Protein AF-A0A1V8TMT0-F1 (afdb_monomer)

Radius of gyration: 19.22 Å; Cα contacts (8 Å, |Δi|>4): 287; chains: 1; bounding box: 46×40×52 Å

Secondary structure (DSSP, 8-state):
--SHHHHHHHHHHHHHHHT--------SS----S-PPPHHHH--HHHHHHHTS-HHHHT-HHHHHHHIIIIITTT---SSS-HHHHHHHHH-TT---TTS-TTSSPPHHHHHTS-HHHHHHHHHHHHHHHHHS-THHHHHHHHHHTT-STT---GGGGSHHHHHHHHHHHHHHT-SSPPEEEEEEEEEE-TTTHHHHHHHHHHHHTSHHHHTTEEEEEEEEEEEETTHHHH-TTTSSHHHHHHHHHHHTT-

Organism: NCBI:txid1507870

Sequence (251 aa):
MFGTRYGTVEFDALTKECGVRMICVDRIRRFNATAYVPMTDSGATLPNIASHIPTTLVDSWSTVAGFINTKIMPATSWSGGALSASASFLTSPFGTNAGDSASSSTTPEERYGVDKETAKHIADLSMKYMSAESILGANEEAKLCLRKCEDADWGDAADYASCITKIGEREGELGDQAKLRVDGFFAGSDVMIGKQGQEFFEKCWRSDEVARHVDFESRTYEKADHDSLILDYKKGALRDVFRKVAELGKT

Mean predicted aligned error: 10.56 Å

Structure (mmCIF, N/CA/C/O backbone):
data_AF-A0A1V8TMT0-F1
#
_entry.id   AF-A0A1V8TMT0-F1
#
loop_
_atom_site.group_PDB
_atom_site.id
_atom_site.type_symbol
_atom_site.label_atom_id
_atom_site.label_alt_id
_atom_site.label_comp_id
_atom_site.label_asym_id
_atom_site.label_entity_id
_atom_site.label_seq_id
_atom_site.pdbx_PDB_ins_code
_atom_site.Cartn_x
_atom_site.Cartn_y
_atom_site.Cartn_z
_atom_site.occupancy
_atom_site.B_iso_or_equiv
_atom_site.auth_seq_id
_atom_site.auth_comp_id
_atom_site.auth_asym_id
_atom_site.auth_atom_id
_atom_site.pdbx_PDB_model_num
ATOM 1 N N . MET A 1 1 ? -4.860 -12.229 -13.405 1.00 41.34 1 MET A N 1
ATOM 2 C CA . MET A 1 1 ? -3.782 -12.339 -12.405 1.00 41.34 1 MET A CA 1
ATOM 3 C C . MET A 1 1 ? -2.604 -11.561 -12.927 1.00 41.34 1 MET A C 1
ATOM 5 O O . MET A 1 1 ? -2.062 -11.953 -13.948 1.00 41.34 1 MET A O 1
ATOM 9 N N . PHE A 1 2 ? -2.263 -10.451 -12.288 1.00 39.53 2 PHE A N 1
ATOM 10 C CA . PHE A 1 2 ? -1.053 -9.714 -12.619 1.00 39.53 2 PHE A CA 1
ATOM 11 C C . PHE A 1 2 ? -0.175 -9.683 -11.360 1.00 39.53 2 PHE A C 1
ATOM 13 O O . PHE A 1 2 ? -0.663 -9.352 -10.284 1.00 39.53 2 PHE A O 1
ATOM 20 N N . GLY A 1 3 ? 1.085 -10.103 -11.471 1.00 49.59 3 GLY A N 1
ATOM 21 C CA . GLY A 1 3 ? 2.146 -9.766 -10.510 1.00 49.59 3 GLY A CA 1
ATOM 22 C C . GLY A 1 3 ? 2.343 -10.630 -9.251 1.00 49.59 3 GLY A C 1
ATOM 23 O O . GLY A 1 3 ? 3.483 -10.758 -8.814 1.00 49.59 3 GLY A O 1
ATOM 24 N N . THR A 1 4 ? 1.327 -11.280 -8.669 1.00 49.84 4 THR A N 1
ATOM 25 C CA . THR A 1 4 ? 1.479 -11.926 -7.333 1.00 49.84 4 THR A CA 1
ATOM 26 C C . THR A 1 4 ? 2.513 -13.058 -7.286 1.00 49.84 4 THR A C 1
ATOM 28 O O . THR A 1 4 ? 3.243 -13.186 -6.305 1.00 49.84 4 THR A O 1
ATOM 31 N N . ARG A 1 5 ? 2.629 -13.852 -8.358 1.00 56.50 5 ARG A N 1
ATOM 32 C CA . ARG A 1 5 ? 3.639 -14.923 -8.472 1.00 56.50 5 ARG A CA 1
ATOM 33 C C . ARG A 1 5 ? 5.070 -14.428 -8.692 1.00 56.50 5 ARG A C 1
ATOM 35 O O . ARG A 1 5 ? 5.992 -15.205 -8.488 1.00 56.50 5 ARG A O 1
ATOM 42 N N . TYR A 1 6 ? 5.250 -13.183 -9.133 1.00 59.97 6 TYR A N 1
ATOM 43 C CA . TYR A 1 6 ? 6.574 -12.582 -9.320 1.00 59.97 6 TYR A CA 1
ATOM 44 C C . TYR A 1 6 ? 7.044 -11.871 -8.049 1.00 59.97 6 TYR A C 1
ATOM 46 O O . TYR A 1 6 ? 8.232 -11.911 -7.743 1.00 59.97 6 TYR A O 1
ATOM 54 N N . GLY A 1 7 ? 6.112 -11.345 -7.245 1.00 62.31 7 GLY A N 1
ATOM 55 C CA . GLY A 1 7 ? 6.428 -10.749 -5.943 1.00 62.31 7 GLY A CA 1
ATOM 56 C C . GLY A 1 7 ? 7.024 -11.736 -4.928 1.00 62.31 7 GLY A C 1
ATOM 57 O O . GLY A 1 7 ? 7.798 -11.339 -4.063 1.00 62.31 7 GLY A O 1
ATOM 58 N N . THR A 1 8 ? 6.749 -13.045 -5.042 1.00 67.50 8 THR A N 1
ATOM 59 C CA . THR A 1 8 ? 7.368 -14.058 -4.159 1.00 67.50 8 THR A CA 1
ATOM 60 C C . THR A 1 8 ? 8.887 -14.078 -4.259 1.00 67.50 8 THR A C 1
ATOM 62 O O . THR A 1 8 ? 9.563 -14.212 -3.241 1.00 67.50 8 THR A O 1
ATOM 65 N N . VAL A 1 9 ? 9.413 -13.951 -5.480 1.00 73.06 9 VAL A N 1
ATOM 66 C CA . VAL A 1 9 ? 10.853 -13.958 -5.762 1.00 73.06 9 VAL A CA 1
ATOM 67 C C . VAL A 1 9 ? 11.512 -12.704 -5.209 1.00 73.06 9 VAL A C 1
ATOM 69 O O . VAL A 1 9 ? 12.642 -12.767 -4.7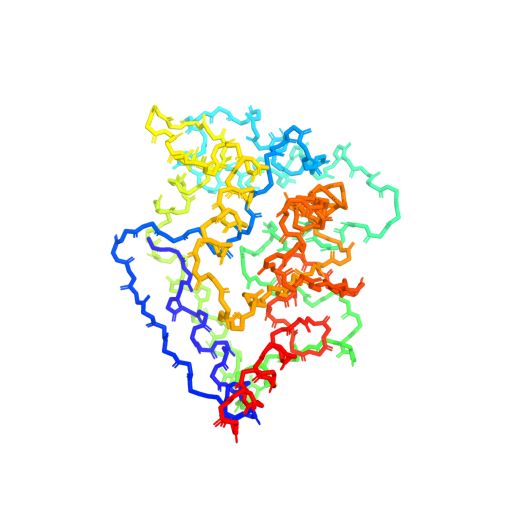38 1.00 73.06 9 VAL A O 1
ATOM 72 N N . GLU A 1 10 ? 10.802 -11.578 -5.235 1.00 76.06 10 GLU A N 1
ATOM 73 C CA . GLU A 1 10 ? 11.292 -10.325 -4.672 1.00 76.06 10 GLU A CA 1
ATOM 74 C C . GLU A 1 10 ? 11.470 -10.478 -3.159 1.00 76.06 10 GLU A C 1
ATOM 76 O O . GLU A 1 10 ? 12.554 -10.245 -2.637 1.00 76.06 10 GLU A O 1
ATOM 81 N N . PHE A 1 11 ? 10.454 -10.959 -2.443 1.00 84.75 11 PHE A N 1
ATOM 82 C CA . PHE A 1 11 ? 10.486 -10.917 -0.980 1.00 84.75 11 PHE A CA 1
ATOM 83 C C . PHE A 1 11 ? 11.250 -12.073 -0.318 1.00 84.75 11 PHE A C 1
ATOM 85 O O . PHE A 1 11 ? 11.558 -11.972 0.868 1.00 84.75 11 PHE A O 1
ATOM 92 N N . ASP A 1 12 ? 11.579 -13.157 -1.031 1.00 84.94 12 ASP A N 1
ATOM 93 C CA . ASP A 1 12 ? 12.188 -14.366 -0.446 1.00 84.94 12 ASP A CA 1
ATOM 94 C C . ASP A 1 12 ? 13.458 -14.064 0.368 1.00 84.94 12 ASP A C 1
ATOM 96 O O . ASP A 1 12 ? 13.541 -14.436 1.544 1.00 84.94 12 ASP A O 1
ATOM 100 N N . ALA A 1 13 ? 14.408 -13.321 -0.205 1.00 87.31 13 ALA A N 1
ATOM 101 C CA . ALA A 1 13 ? 15.647 -12.960 0.483 1.00 87.31 13 ALA A CA 1
ATOM 102 C C . ALA A 1 13 ? 15.371 -12.177 1.778 1.00 87.31 13 ALA A C 1
ATOM 104 O O . ALA A 1 13 ? 15.922 -12.496 2.835 1.00 87.31 13 ALA A O 1
ATOM 105 N N . LEU A 1 14 ? 14.452 -11.211 1.720 1.00 90.00 14 LEU A N 1
ATOM 106 C CA . LEU A 1 14 ? 14.070 -10.403 2.874 1.00 90.00 14 LEU A CA 1
ATOM 107 C C . LEU A 1 14 ? 13.345 -11.226 3.949 1.00 90.00 14 LEU A C 1
ATOM 109 O O . LEU A 1 14 ? 13.594 -11.033 5.140 1.00 90.00 14 LEU A O 1
ATOM 113 N N . THR A 1 15 ? 12.463 -12.152 3.556 1.00 89.50 15 THR A N 1
ATOM 114 C CA . THR A 1 15 ? 11.744 -13.021 4.503 1.00 89.50 15 THR A CA 1
ATOM 115 C C . THR A 1 15 ? 12.714 -13.902 5.286 1.00 89.50 15 THR A C 1
ATOM 117 O O . THR A 1 15 ? 12.618 -13.974 6.512 1.00 89.50 15 THR A O 1
ATOM 120 N N . LYS A 1 16 ? 13.715 -14.481 4.606 1.00 89.06 16 LYS A N 1
ATOM 121 C CA . LYS A 1 16 ? 14.799 -15.252 5.232 1.00 89.06 16 LYS A CA 1
ATOM 122 C C . LYS A 1 16 ? 15.629 -14.391 6.176 1.00 89.06 16 LYS A C 1
ATOM 124 O O . LYS A 1 16 ? 15.881 -14.813 7.300 1.00 89.06 16 LYS A O 1
ATOM 129 N N . GLU A 1 17 ? 16.008 -13.186 5.745 1.00 91.00 17 GLU A N 1
ATOM 130 C CA . GLU A 1 17 ? 16.762 -12.234 6.571 1.00 91.00 17 GLU A CA 1
ATOM 131 C C . GLU A 1 17 ? 16.010 -11.884 7.866 1.00 91.00 17 GLU A C 1
ATOM 133 O O . GLU A 1 17 ? 16.601 -11.837 8.943 1.00 91.00 17 GLU A O 1
ATOM 138 N N . CYS A 1 18 ? 14.694 -11.674 7.776 1.00 92.94 18 CYS A N 1
ATOM 139 C CA . CYS A 1 18 ? 13.860 -11.287 8.915 1.00 92.94 18 CYS A CA 1
ATOM 140 C C . CYS A 1 18 ? 13.372 -12.475 9.763 1.00 92.94 18 CYS A C 1
ATOM 142 O O . CYS A 1 18 ? 12.746 -12.257 10.798 1.00 92.94 18 CYS A O 1
ATOM 144 N N . GLY A 1 19 ? 13.628 -13.720 9.348 1.00 91.06 19 GLY A N 1
ATOM 145 C CA . GLY A 1 19 ? 13.131 -14.914 10.037 1.00 91.06 19 GLY A CA 1
ATOM 146 C C . GLY A 1 19 ? 11.616 -15.118 9.913 1.00 91.06 19 GLY A C 1
ATOM 147 O O . GLY A 1 19 ? 11.001 -15.703 10.802 1.00 91.06 19 GLY A O 1
ATOM 148 N N . VAL A 1 20 ? 11.007 -14.638 8.825 1.00 90.50 20 VAL A N 1
ATOM 149 C CA . VAL A 1 20 ? 9.574 -14.785 8.533 1.00 90.50 20 VAL A CA 1
ATOM 150 C C . VAL A 1 20 ? 9.376 -15.843 7.453 1.00 90.50 20 VAL A C 1
ATOM 152 O O . VAL A 1 20 ? 10.153 -15.942 6.507 1.00 90.50 20 VAL A O 1
ATOM 155 N N . ARG A 1 21 ? 8.297 -16.622 7.553 1.00 85.69 21 ARG A N 1
ATOM 156 C CA . ARG A 1 21 ? 7.841 -17.489 6.463 1.00 85.69 21 ARG A CA 1
ATOM 157 C C . ARG A 1 21 ? 6.704 -16.806 5.717 1.00 85.69 21 ARG A C 1
ATOM 159 O O . ARG A 1 21 ? 5.604 -16.693 6.249 1.00 85.69 21 ARG A O 1
ATOM 166 N N . MET A 1 22 ? 6.949 -16.400 4.476 1.00 82.62 22 MET A N 1
ATOM 167 C CA . MET A 1 22 ? 5.894 -15.883 3.610 1.00 82.62 22 MET A CA 1
ATOM 168 C C . MET A 1 22 ? 5.199 -17.023 2.867 1.00 82.62 22 MET A C 1
ATOM 170 O O . MET A 1 22 ? 5.843 -17.904 2.297 1.00 82.62 22 MET A O 1
ATOM 174 N N . ILE A 1 23 ? 3.869 -17.000 2.870 1.00 77.38 23 ILE A N 1
ATOM 175 C CA . ILE A 1 23 ? 3.034 -17.888 2.064 1.00 77.38 23 ILE A CA 1
ATOM 176 C C . ILE A 1 23 ? 2.233 -16.993 1.127 1.00 77.38 23 ILE A C 1
ATOM 178 O O . ILE A 1 23 ? 1.326 -16.288 1.562 1.00 77.38 23 ILE A O 1
ATOM 182 N N . CYS A 1 24 ? 2.560 -17.020 -0.161 1.00 67.06 24 CYS A N 1
ATOM 183 C CA . CYS A 1 24 ? 1.741 -16.352 -1.163 1.00 67.06 24 CYS A CA 1
ATOM 184 C C . CYS A 1 24 ? 0.611 -17.287 -1.576 1.00 67.06 24 CYS A C 1
ATOM 186 O O . CYS A 1 24 ? 0.824 -18.282 -2.267 1.00 67.06 24 CYS A O 1
ATOM 188 N N . VAL A 1 25 ? -0.594 -16.973 -1.106 1.00 61.16 25 VAL A N 1
ATOM 189 C CA . VAL A 1 25 ? -1.808 -17.683 -1.500 1.00 61.16 25 VAL A CA 1
ATOM 190 C C . VAL A 1 25 ? -2.331 -17.046 -2.777 1.00 61.16 25 VAL A C 1
ATOM 192 O O . VAL A 1 25 ? -2.809 -15.913 -2.764 1.00 61.16 25 VAL A O 1
ATOM 195 N N . 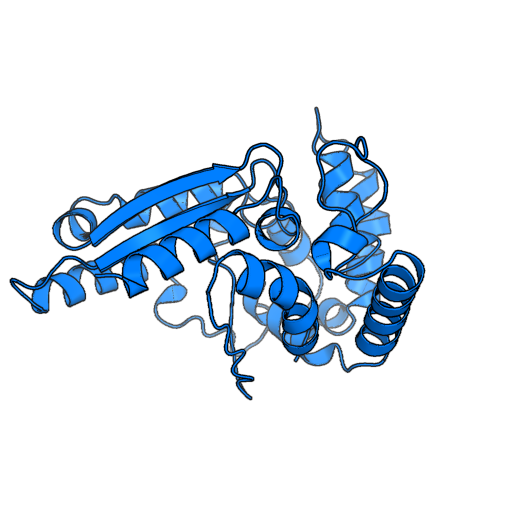ASP A 1 26 ? -2.245 -17.785 -3.877 1.00 53.94 26 ASP A N 1
ATOM 196 C CA . ASP A 1 26 ? -2.830 -17.364 -5.142 1.00 53.94 26 ASP A CA 1
ATOM 197 C C . ASP A 1 26 ? -4.353 -17.555 -5.077 1.00 53.94 26 ASP A C 1
ATOM 199 O O . ASP A 1 26 ? -4.856 -18.681 -5.021 1.00 53.94 26 ASP A O 1
ATOM 203 N N . ARG A 1 27 ? -5.110 -16.455 -4.984 1.00 45.47 27 ARG A N 1
ATOM 204 C CA . ARG A 1 27 ? -6.578 -16.504 -4.964 1.00 45.47 27 ARG A CA 1
ATOM 205 C C . ARG A 1 27 ? -7.122 -16.257 -6.364 1.00 45.47 27 ARG A C 1
ATOM 207 O O . ARG A 1 27 ? -6.898 -15.212 -6.961 1.00 45.47 27 ARG A O 1
ATOM 214 N N . ILE A 1 28 ? -7.941 -17.201 -6.831 1.00 39.81 28 ILE A N 1
ATOM 215 C CA . ILE A 1 28 ? -8.556 -17.216 -8.170 1.00 39.81 28 ILE A CA 1
ATOM 216 C C . ILE A 1 28 ? -9.513 -16.025 -8.400 1.00 39.81 28 ILE A C 1
ATOM 218 O O . ILE A 1 28 ? -9.880 -15.750 -9.541 1.00 39.81 28 ILE A O 1
ATOM 222 N N . ARG A 1 29 ? -9.912 -15.275 -7.357 1.00 33.72 29 ARG A N 1
ATOM 223 C CA . ARG A 1 29 ? -10.771 -14.085 -7.486 1.00 33.72 29 ARG A CA 1
ATOM 224 C C . ARG A 1 29 ? -10.433 -12.997 -6.459 1.00 33.72 29 ARG A C 1
ATOM 226 O O . ARG A 1 29 ? -10.388 -13.290 -5.270 1.00 33.72 29 ARG A O 1
ATOM 233 N N . ARG A 1 30 ? -10.275 -11.769 -6.980 1.00 39.44 30 ARG A N 1
ATOM 234 C CA . ARG A 1 30 ? -10.271 -10.440 -6.330 1.00 39.44 30 ARG A CA 1
ATOM 235 C C . ARG A 1 30 ? -9.399 -10.311 -5.073 1.00 39.44 30 ARG A C 1
ATOM 237 O O . ARG A 1 30 ? -9.804 -10.684 -3.976 1.00 39.44 30 ARG A O 1
ATOM 244 N N . PHE A 1 31 ? -8.227 -9.703 -5.234 1.00 34.62 31 PHE A N 1
ATOM 245 C CA . PHE A 1 31 ? -7.451 -9.162 -4.123 1.00 34.62 31 PHE A CA 1
ATOM 246 C C . PHE A 1 31 ? -7.021 -7.737 -4.474 1.00 34.62 31 PHE A C 1
ATOM 248 O O . PHE A 1 31 ? -6.142 -7.558 -5.312 1.00 34.62 31 PHE A O 1
ATOM 255 N N . ASN A 1 32 ? -7.633 -6.748 -3.820 1.00 38.56 32 ASN A N 1
ATOM 256 C CA . ASN A 1 32 ? -7.171 -5.364 -3.858 1.00 38.56 32 ASN A CA 1
ATOM 257 C C . ASN A 1 32 ? -6.139 -5.235 -2.734 1.00 38.56 32 ASN A C 1
ATOM 259 O O . ASN A 1 32 ? -6.497 -5.220 -1.558 1.00 38.56 32 ASN A O 1
ATOM 263 N N . ALA A 1 33 ? -4.853 -5.242 -3.087 1.00 34.44 33 ALA A N 1
ATOM 264 C CA . ALA A 1 33 ? -3.754 -5.160 -2.120 1.00 34.44 33 ALA A CA 1
ATOM 265 C C . ALA A 1 33 ? -3.452 -3.724 -1.660 1.00 34.44 33 ALA A C 1
ATOM 267 O O . ALA A 1 33 ? -2.564 -3.520 -0.837 1.00 34.44 33 ALA A O 1
ATOM 268 N N . THR A 1 34 ? -4.156 -2.727 -2.190 1.00 44.41 34 THR A N 1
ATOM 269 C CA . THR A 1 34 ? -3.926 -1.320 -1.873 1.00 44.41 34 THR A CA 1
ATOM 270 C C . THR A 1 34 ? -5.147 -0.743 -1.174 1.00 44.41 34 THR A C 1
ATOM 272 O O . THR A 1 34 ? -6.291 -1.012 -1.546 1.00 44.41 34 THR A O 1
ATOM 275 N N . ALA A 1 35 ? -4.902 0.045 -0.126 1.00 50.41 35 ALA A N 1
ATOM 276 C CA . ALA A 1 35 ? -5.939 0.854 0.488 1.00 50.41 35 ALA A CA 1
ATOM 277 C C . ALA A 1 35 ? -6.472 1.827 -0.568 1.00 50.41 35 ALA A C 1
ATOM 279 O O . ALA A 1 35 ? -5.803 2.791 -0.938 1.00 50.41 35 ALA A O 1
ATOM 280 N N . TYR A 1 36 ? -7.662 1.547 -1.090 1.00 65.31 36 TYR A N 1
ATOM 281 C CA . TYR A 1 36 ? -8.340 2.473 -1.977 1.00 65.31 36 TYR A CA 1
ATOM 282 C C . TYR A 1 36 ? -8.893 3.620 -1.145 1.00 65.31 36 TYR A C 1
ATOM 284 O O . TYR A 1 36 ? -9.767 3.426 -0.299 1.00 65.31 36 TYR A O 1
ATOM 292 N N . VAL A 1 37 ? -8.394 4.819 -1.412 1.00 72.00 37 VAL A N 1
ATOM 293 C CA . VAL A 1 37 ? -9.037 6.047 -0.961 1.00 72.00 37 VAL A CA 1
ATOM 294 C C . VAL A 1 37 ? -9.924 6.539 -2.104 1.00 72.00 37 VAL A C 1
ATOM 296 O O . VAL A 1 37 ? -9.430 6.633 -3.233 1.00 72.00 37 VAL A O 1
ATOM 299 N N . PRO A 1 38 ? -11.214 6.848 -1.860 1.00 74.75 38 PRO A N 1
ATOM 300 C CA . PRO A 1 38 ? -12.080 7.398 -2.895 1.00 74.75 38 PRO A CA 1
ATOM 301 C C . PRO A 1 38 ? -11.422 8.586 -3.602 1.00 74.75 38 PRO A C 1
ATOM 303 O O . PRO A 1 38 ? -10.811 9.438 -2.962 1.00 74.75 38 PRO A O 1
ATOM 306 N N . MET A 1 39 ? -11.549 8.665 -4.931 1.00 75.06 39 MET A N 1
ATOM 307 C CA . MET A 1 39 ? -10.884 9.716 -5.721 1.00 75.06 39 MET A CA 1
ATOM 308 C C . MET A 1 39 ? -11.254 11.137 -5.260 1.00 75.06 39 MET A C 1
ATOM 310 O O . MET A 1 39 ? -10.415 12.033 -5.310 1.00 75.06 39 MET A O 1
ATOM 314 N N . THR A 1 40 ? -12.485 11.325 -4.774 1.00 76.62 40 THR A N 1
ATOM 315 C CA . THR A 1 40 ? -12.993 12.575 -4.182 1.00 76.62 40 THR A CA 1
ATOM 316 C C . THR A 1 40 ? -12.222 13.017 -2.944 1.00 76.62 40 THR A C 1
ATOM 318 O O . THR A 1 40 ? -12.083 14.214 -2.705 1.00 76.62 40 THR A O 1
ATOM 321 N N . ASP A 1 41 ? -11.703 12.059 -2.185 1.00 81.94 41 ASP A N 1
ATOM 322 C CA . ASP A 1 41 ? -11.046 12.271 -0.897 1.00 81.94 41 ASP A CA 1
ATOM 323 C C . ASP A 1 41 ? -9.524 12.122 -0.998 1.00 81.94 41 ASP A C 1
ATOM 325 O O . ASP A 1 41 ? -8.787 12.593 -0.138 1.00 81.94 41 ASP A O 1
ATOM 329 N N . SER A 1 42 ? -9.042 11.500 -2.074 1.00 77.56 42 SER A N 1
ATOM 330 C CA . SER A 1 42 ? -7.627 11.236 -2.311 1.00 77.56 42 SER A CA 1
ATOM 331 C C . SER A 1 42 ? -6.853 12.463 -2.798 1.00 77.56 42 SER A C 1
ATOM 333 O O . SER A 1 42 ? -5.678 12.614 -2.470 1.00 77.56 42 SER A O 1
ATOM 335 N N . GLY A 1 43 ? -7.457 13.315 -3.632 1.00 71.62 43 GLY A N 1
ATOM 336 C CA . GLY A 1 43 ? -6.732 14.406 -4.301 1.00 71.62 43 GLY A CA 1
ATOM 337 C C . GLY A 1 43 ? -5.608 13.939 -5.241 1.00 71.62 43 GLY A C 1
ATOM 338 O O . GLY A 1 43 ? -4.854 14.765 -5.764 1.00 71.62 43 GLY A O 1
ATOM 339 N N . ALA A 1 44 ? -5.468 12.628 -5.469 1.00 73.06 44 ALA A N 1
ATOM 340 C CA . ALA A 1 44 ? -4.417 12.075 -6.302 1.00 73.06 44 ALA A CA 1
ATOM 341 C C . ALA A 1 44 ? -4.632 12.422 -7.772 1.00 73.06 44 ALA A C 1
ATOM 343 O O . ALA A 1 44 ? -5.705 12.253 -8.356 1.00 73.06 44 ALA A O 1
ATOM 344 N N . THR A 1 45 ? -3.553 12.880 -8.398 1.00 64.38 45 THR A N 1
ATOM 345 C CA . THR A 1 45 ? -3.580 13.340 -9.785 1.00 64.38 45 THR A CA 1
ATOM 346 C C . THR A 1 45 ? -3.743 12.178 -10.762 1.00 64.38 45 THR A C 1
ATOM 348 O O . THR A 1 45 ? -4.486 12.305 -11.734 1.00 64.38 45 THR A O 1
ATOM 351 N N . LEU A 1 46 ? -3.108 11.028 -10.509 1.00 68.31 46 LEU A N 1
ATOM 352 C CA . LEU A 1 46 ? -3.115 9.916 -11.459 1.00 68.31 46 LEU A CA 1
ATOM 353 C C . LEU A 1 46 ? -4.489 9.227 -11.576 1.00 68.31 46 LEU A C 1
ATOM 355 O O . LEU A 1 46 ? -4.979 9.142 -12.705 1.00 68.31 46 LEU A O 1
ATOM 359 N N . PRO A 1 47 ? -5.172 8.809 -10.489 1.00 69.44 47 PRO A N 1
ATOM 360 C CA . PRO A 1 47 ? -6.531 8.278 -10.591 1.00 69.44 47 PRO A CA 1
ATOM 361 C C . PRO A 1 47 ? -7.510 9.290 -11.178 1.00 69.44 47 PRO A C 1
ATOM 363 O O . PRO A 1 47 ? -8.331 8.921 -12.013 1.00 69.44 47 PRO A O 1
ATOM 366 N N . ASN A 1 48 ? -7.388 10.572 -10.810 1.00 70.81 48 ASN A N 1
ATOM 367 C CA . ASN A 1 48 ? -8.244 11.621 -11.353 1.00 70.81 48 ASN A CA 1
ATOM 368 C C . ASN A 1 48 ? -8.112 11.712 -12.880 1.00 70.81 48 ASN A C 1
ATOM 370 O O . ASN A 1 48 ? -9.114 11.689 -13.590 1.00 70.81 48 ASN A O 1
ATOM 374 N N . ILE A 1 49 ? -6.891 11.717 -13.421 1.00 70.25 49 ILE A N 1
ATOM 375 C CA . ILE A 1 49 ? -6.717 11.742 -14.877 1.00 70.25 49 ILE A CA 1
ATOM 376 C C . ILE A 1 49 ? -7.146 10.416 -15.516 1.00 70.25 49 ILE A C 1
ATOM 378 O O . ILE A 1 49 ? -7.832 10.411 -16.541 1.00 70.25 49 ILE A O 1
ATOM 382 N N . ALA A 1 50 ? -6.792 9.286 -14.904 1.00 71.12 50 ALA A N 1
ATOM 383 C CA . ALA A 1 50 ? -7.197 7.971 -15.381 1.00 71.12 50 ALA A CA 1
ATOM 384 C C . ALA A 1 50 ? -8.731 7.822 -15.414 1.00 71.12 50 ALA A C 1
ATOM 386 O O . ALA A 1 50 ? -9.262 7.146 -16.298 1.00 71.12 50 ALA A O 1
ATOM 387 N N . SER A 1 51 ? -9.467 8.517 -14.538 1.00 74.44 51 SER A N 1
ATOM 388 C CA . SER A 1 51 ? -10.935 8.555 -14.524 1.00 74.44 51 SER A CA 1
ATOM 389 C C . SER A 1 51 ? -11.529 9.142 -15.812 1.00 74.44 51 SER A C 1
ATOM 391 O O . SER A 1 51 ? -12.597 8.711 -16.243 1.00 74.44 51 SER A O 1
ATOM 393 N N . HIS A 1 52 ? -10.787 9.979 -16.540 1.00 76.25 52 HIS A N 1
ATOM 394 C CA . HIS A 1 52 ? -11.228 10.555 -17.814 1.00 76.25 52 HIS A CA 1
ATOM 395 C C . HIS A 1 52 ? -10.931 9.686 -19.047 1.00 76.25 52 HIS A C 1
ATOM 397 O O . HIS A 1 52 ? -11.402 9.994 -20.140 1.00 76.25 52 HIS A O 1
ATOM 403 N N . ILE A 1 53 ? -10.182 8.587 -18.904 1.00 75.62 53 ILE A N 1
ATOM 404 C CA . ILE A 1 53 ? -9.870 7.683 -20.023 1.00 75.62 53 ILE A CA 1
ATOM 405 C C . ILE A 1 53 ? -11.132 6.900 -20.442 1.00 75.62 53 ILE A C 1
ATOM 407 O O . ILE A 1 53 ? -11.715 6.221 -19.604 1.00 75.62 53 ILE A O 1
ATOM 411 N N . PRO A 1 54 ? -11.581 6.911 -21.705 1.00 80.06 54 PRO A N 1
ATOM 412 C CA . PRO A 1 54 ? -12.722 6.093 -22.126 1.00 80.06 54 PRO A CA 1
ATOM 413 C C . PRO A 1 54 ? -12.547 4.607 -21.770 1.00 80.06 54 PRO A C 1
ATOM 415 O O . PRO A 1 54 ? -11.456 4.065 -21.942 1.00 80.06 54 PRO A O 1
ATOM 418 N N . THR A 1 55 ? -13.606 3.931 -21.308 1.00 76.56 55 THR A N 1
ATOM 419 C CA . THR A 1 55 ? -13.553 2.514 -20.884 1.00 76.56 55 THR A CA 1
ATOM 420 C C . THR A 1 55 ? -12.959 1.599 -21.958 1.00 76.56 55 THR A C 1
ATOM 422 O O . THR A 1 55 ? -12.145 0.737 -21.642 1.00 76.56 55 THR A O 1
ATOM 425 N N . THR A 1 56 ? -13.266 1.862 -23.231 1.00 76.06 56 THR A N 1
ATOM 426 C CA . THR A 1 56 ? -12.731 1.128 -24.390 1.00 76.06 56 THR A CA 1
ATOM 427 C C . THR A 1 56 ? -11.210 1.212 -24.532 1.00 76.06 56 THR A C 1
ATOM 429 O O . THR A 1 56 ? -10.606 0.332 -25.136 1.00 76.06 56 THR A O 1
ATOM 432 N N . LEU A 1 57 ? -10.571 2.254 -23.987 1.00 72.19 57 LEU A N 1
ATOM 433 C CA . LEU A 1 57 ? -9.111 2.367 -23.951 1.00 72.19 57 LEU A CA 1
ATOM 434 C C . LEU A 1 57 ? -8.514 1.651 -22.736 1.00 72.19 57 LEU A C 1
ATOM 436 O O . LEU A 1 57 ? -7.386 1.180 -22.8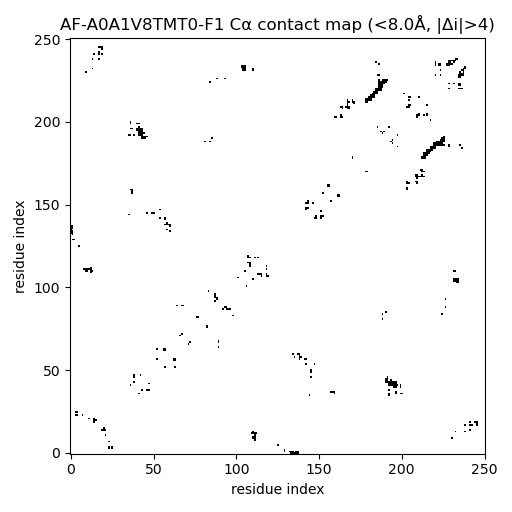25 1.00 72.19 57 LEU A O 1
ATOM 440 N N . VAL A 1 58 ? -9.261 1.521 -21.633 1.00 71.25 58 VAL A N 1
ATOM 441 C CA . VAL A 1 58 ? -8.828 0.773 -20.435 1.00 71.25 58 VAL A CA 1
ATOM 442 C C . VAL A 1 58 ? -8.743 -0.733 -20.707 1.00 71.25 58 VAL A C 1
ATOM 444 O O . VAL A 1 58 ? -7.955 -1.432 -20.079 1.00 71.25 58 VAL A O 1
ATOM 447 N N . ASP A 1 59 ? -9.471 -1.229 -21.709 1.00 69.44 59 ASP A N 1
ATOM 448 C CA . ASP A 1 59 ? -9.352 -2.608 -22.201 1.00 69.44 59 ASP A CA 1
ATOM 449 C C . ASP A 1 59 ? -7.997 -2.911 -22.873 1.00 69.44 59 ASP A C 1
ATOM 451 O O . ASP A 1 59 ? -7.686 -4.072 -23.145 1.00 69.44 59 ASP A O 1
ATOM 455 N N . SER A 1 60 ? -7.164 -1.889 -23.099 1.00 67.81 60 SER A N 1
ATOM 456 C CA . SER A 1 60 ? -5.819 -1.998 -23.660 1.00 67.81 60 SER A CA 1
ATOM 457 C C . SER A 1 60 ? -4.809 -1.239 -22.792 1.00 67.81 60 SER A C 1
ATOM 459 O O . SER A 1 60 ? -4.582 -0.041 -22.969 1.00 67.81 60 SER A O 1
ATOM 461 N N . TRP A 1 61 ? -4.146 -1.935 -21.860 1.00 59.72 61 TRP A N 1
ATOM 462 C CA . TRP A 1 61 ? -3.140 -1.325 -20.976 1.00 59.72 61 TRP A CA 1
ATOM 463 C C . TRP A 1 61 ? -2.013 -0.621 -21.734 1.00 59.72 61 TRP A C 1
ATOM 465 O O . TRP A 1 61 ? -1.568 0.445 -21.324 1.00 59.72 61 TRP A O 1
ATOM 475 N N . SER A 1 62 ? -1.573 -1.163 -22.873 1.00 58.03 62 SER A N 1
ATOM 476 C CA . SER A 1 62 ? -0.558 -0.517 -23.716 1.00 58.03 62 SER A CA 1
ATOM 477 C C . SER A 1 62 ? -1.036 0.833 -24.264 1.00 58.03 62 SER A C 1
ATOM 479 O O . SER A 1 62 ? -0.241 1.761 -24.412 1.00 58.03 62 SER A O 1
ATOM 481 N N . THR A 1 63 ? -2.341 0.985 -24.504 1.00 58.41 63 THR A N 1
ATOM 482 C CA . THR A 1 63 ? -2.963 2.248 -24.911 1.00 58.41 63 THR A CA 1
ATOM 483 C C . THR A 1 63 ? -3.111 3.215 -23.739 1.00 58.41 63 THR A C 1
ATOM 485 O O . THR A 1 63 ? -2.860 4.405 -23.917 1.00 58.41 63 THR A O 1
ATOM 488 N N . VAL A 1 64 ? -3.437 2.727 -22.537 1.00 55.28 64 VAL A N 1
ATOM 489 C CA . VAL A 1 64 ? -3.449 3.535 -21.302 1.00 55.28 64 VAL A CA 1
ATOM 490 C C . VAL A 1 64 ? -2.046 4.043 -20.966 1.00 55.28 64 VAL A C 1
ATOM 492 O O . VAL A 1 64 ? -1.847 5.249 -20.838 1.00 55.28 64 VAL A O 1
ATOM 495 N N . ALA A 1 65 ? -1.055 3.154 -20.906 1.00 58.16 65 ALA A N 1
ATOM 496 C CA . ALA A 1 65 ? 0.342 3.497 -20.653 1.00 58.16 65 ALA A CA 1
ATOM 497 C C . ALA A 1 65 ? 0.886 4.462 -21.720 1.00 58.16 65 ALA A C 1
ATOM 499 O O . ALA A 1 65 ? 1.525 5.463 -21.394 1.00 58.16 65 ALA A O 1
ATOM 500 N N . GLY A 1 66 ? 0.566 4.219 -22.998 1.00 55.12 66 GLY A N 1
ATOM 501 C CA . GLY A 1 66 ? 0.903 5.116 -24.102 1.00 55.12 66 GLY A CA 1
ATOM 502 C C . GLY A 1 66 ? 0.245 6.494 -23.981 1.00 55.12 66 GLY A C 1
ATOM 503 O O . GLY A 1 66 ? 0.908 7.508 -24.194 1.00 55.12 66 GLY A O 1
ATOM 504 N N . PHE A 1 67 ? -1.032 6.567 -23.597 1.00 58.12 67 PHE A N 1
ATOM 505 C CA . PHE A 1 67 ? -1.740 7.829 -23.369 1.00 58.12 67 PHE A CA 1
ATOM 506 C C . PHE A 1 67 ? -1.111 8.631 -22.226 1.00 58.12 67 PHE A C 1
ATOM 508 O O . PHE A 1 67 ? -0.838 9.821 -22.398 1.00 58.12 67 PHE A O 1
ATOM 515 N N . ILE A 1 68 ? -0.813 7.985 -21.095 1.00 54.50 68 ILE A N 1
ATOM 516 C CA . ILE A 1 68 ? -0.204 8.667 -19.951 1.00 54.50 68 ILE A CA 1
ATOM 517 C C . ILE A 1 68 ? 1.196 9.184 -20.310 1.00 54.50 68 ILE A C 1
ATOM 519 O O . ILE A 1 68 ? 1.477 10.369 -20.107 1.00 54.50 68 ILE A O 1
ATOM 523 N N . ASN A 1 69 ? 2.028 8.357 -20.951 1.00 53.22 69 ASN A N 1
ATOM 524 C CA . ASN A 1 69 ? 3.364 8.767 -21.391 1.00 53.22 69 ASN A CA 1
ATOM 525 C C . ASN A 1 69 ? 3.349 9.918 -22.409 1.00 53.22 69 ASN A C 1
ATOM 527 O O . ASN A 1 69 ? 4.241 10.762 -22.391 1.00 53.22 69 ASN A O 1
ATOM 531 N N . THR A 1 70 ? 2.361 9.975 -23.306 1.00 50.19 70 THR A N 1
ATOM 532 C CA . THR A 1 70 ? 2.384 10.921 -24.440 1.00 50.19 70 THR A CA 1
ATOM 533 C C . THR A 1 70 ? 1.573 12.195 -24.229 1.00 50.19 70 THR A C 1
ATOM 535 O O . THR A 1 70 ? 1.875 13.209 -24.859 1.00 50.19 70 THR A O 1
ATOM 538 N N . LYS A 1 71 ? 0.532 12.171 -23.389 1.00 51.75 71 LYS A N 1
ATOM 539 C CA . LYS A 1 71 ? -0.401 13.301 -23.227 1.00 51.75 71 LYS A CA 1
ATOM 540 C C . LYS A 1 71 ? -0.353 13.949 -21.855 1.00 51.75 71 LYS A C 1
ATOM 542 O O . LYS A 1 71 ? -0.616 15.143 -21.761 1.00 51.75 71 LYS A O 1
ATOM 547 N N . ILE A 1 72 ? -0.015 13.187 -20.821 1.00 50.50 72 ILE A N 1
ATOM 548 C CA . ILE A 1 72 ? -0.073 13.664 -19.438 1.00 50.50 72 ILE A CA 1
ATOM 549 C C . ILE A 1 72 ? 1.302 14.153 -18.992 1.00 50.50 72 ILE A C 1
ATOM 551 O O . ILE A 1 72 ? 1.428 15.304 -18.582 1.00 50.50 72 ILE A O 1
ATOM 555 N N . MET A 1 73 ? 2.343 13.334 -19.178 1.00 49.19 73 MET A N 1
ATOM 556 C CA . MET A 1 73 ? 3.712 13.665 -18.756 1.00 49.19 73 MET A CA 1
ATOM 557 C C . MET A 1 73 ? 4.230 15.027 -19.263 1.00 49.19 73 MET A C 1
ATOM 559 O O . MET A 1 73 ? 4.832 15.751 -18.472 1.00 49.19 73 MET A O 1
ATOM 563 N N . PRO A 1 74 ? 3.987 15.448 -20.523 1.00 47.22 74 PRO A N 1
ATOM 564 C CA . PRO A 1 74 ? 4.468 16.748 -21.001 1.00 47.22 74 PRO A CA 1
ATOM 565 C C . PRO A 1 74 ? 3.640 17.945 -20.507 1.00 47.22 74 PRO A C 1
ATOM 567 O O . PRO A 1 74 ? 4.131 19.071 -20.524 1.00 47.22 74 PRO A O 1
ATOM 570 N N . ALA A 1 75 ? 2.381 17.730 -20.106 1.00 40.66 75 ALA A N 1
ATOM 571 C CA . ALA A 1 75 ? 1.446 18.799 -19.744 1.00 40.66 75 ALA A CA 1
ATOM 572 C C . ALA A 1 75 ? 1.488 19.162 -18.249 1.00 40.66 75 ALA A C 1
ATOM 574 O O . ALA A 1 75 ? 1.000 20.221 -17.858 1.00 40.66 75 ALA A O 1
ATOM 575 N N . THR A 1 76 ? 2.098 18.318 -17.413 1.00 44.19 76 THR A N 1
ATOM 576 C CA . THR A 1 76 ? 2.218 18.524 -15.966 1.00 44.19 76 THR A CA 1
ATOM 577 C C . THR A 1 76 ? 3.687 18.612 -15.554 1.00 44.19 76 THR A C 1
ATOM 579 O O . THR A 1 76 ? 4.257 17.675 -14.997 1.00 44.19 76 THR A O 1
ATOM 582 N N . SER A 1 77 ? 4.313 19.763 -15.814 1.00 39.59 77 SER A N 1
ATOM 583 C CA . SER A 1 77 ? 5.586 20.147 -15.188 1.00 39.59 77 SER A CA 1
ATOM 584 C C . SER A 1 77 ? 5.356 20.377 -13.689 1.00 39.59 77 SER A C 1
ATOM 586 O O . SER A 1 77 ? 5.150 21.506 -13.246 1.00 39.59 77 SER A O 1
ATOM 588 N N . TRP A 1 78 ? 5.331 19.294 -12.910 1.00 43.03 78 TRP A N 1
ATOM 589 C CA . TRP A 1 78 ? 5.177 19.329 -11.458 1.00 43.03 78 TRP A CA 1
ATOM 590 C C . TRP A 1 78 ? 6.320 20.130 -10.822 1.00 43.03 78 TRP A C 1
ATOM 592 O O . TRP A 1 78 ? 7.500 19.821 -10.999 1.00 43.03 78 TRP A O 1
ATOM 602 N N . SER A 1 79 ? 5.975 21.174 -10.073 1.00 35.12 79 SER A N 1
ATOM 603 C CA . SER A 1 79 ? 6.918 21.974 -9.298 1.00 35.12 79 SER A CA 1
ATOM 604 C C . SER A 1 79 ? 7.547 21.131 -8.181 1.00 35.12 79 SER A C 1
ATOM 606 O O . SER A 1 79 ? 6.902 20.871 -7.172 1.00 35.12 79 SER A O 1
ATOM 608 N N . GLY A 1 80 ? 8.810 20.738 -8.373 1.00 36.03 80 GLY A N 1
ATOM 609 C CA . GLY A 1 80 ? 9.713 20.237 -7.331 1.00 36.03 80 GLY A CA 1
ATOM 610 C C . GLY A 1 80 ? 9.589 18.744 -7.001 1.00 36.03 80 GLY A C 1
ATOM 611 O O . GLY A 1 80 ? 8.815 18.355 -6.140 1.00 36.03 80 GLY A O 1
ATOM 612 N N . GLY A 1 81 ? 10.417 17.905 -7.631 1.00 40.78 81 GLY A N 1
ATOM 613 C CA . GLY A 1 81 ? 10.781 16.575 -7.109 1.00 40.78 81 GLY A CA 1
ATOM 614 C C . GLY A 1 81 ? 9.933 15.362 -7.529 1.00 40.78 81 GLY A C 1
ATOM 615 O O . GLY A 1 81 ? 10.411 14.245 -7.386 1.00 40.78 81 GLY A O 1
ATOM 616 N N . ALA A 1 82 ? 8.736 15.533 -8.102 1.00 39.75 82 ALA A N 1
ATOM 617 C CA . ALA A 1 82 ? 7.820 14.415 -8.416 1.00 39.75 82 ALA A CA 1
ATOM 618 C C . ALA A 1 82 ? 8.007 13.752 -9.807 1.00 39.75 82 ALA A C 1
ATOM 620 O O . ALA A 1 82 ? 7.289 12.812 -10.164 1.00 39.75 82 ALA A O 1
ATOM 621 N N . LEU A 1 83 ? 8.950 14.236 -10.625 1.00 37.97 83 LEU A N 1
ATOM 622 C CA . LEU A 1 83 ? 9.102 13.794 -12.020 1.00 37.97 83 LEU A CA 1
ATOM 623 C C . LEU A 1 83 ? 9.790 12.421 -12.174 1.00 37.97 83 LEU A C 1
ATOM 625 O O . LEU A 1 83 ? 9.521 11.730 -13.153 1.00 37.97 83 LEU A O 1
ATOM 629 N N . SER A 1 84 ? 10.636 11.986 -11.230 1.00 41.12 84 SER A N 1
ATOM 630 C CA . SER A 1 84 ? 11.300 10.668 -11.309 1.00 41.12 84 SER A CA 1
ATOM 631 C C . SER A 1 84 ? 10.374 9.503 -10.927 1.00 41.12 84 SER A C 1
ATOM 633 O O . SER A 1 84 ? 10.429 8.438 -11.550 1.00 41.12 84 SER A O 1
ATOM 635 N N . ALA A 1 85 ? 9.472 9.715 -9.964 1.00 41.94 85 ALA A N 1
ATOM 636 C CA . ALA A 1 85 ? 8.538 8.698 -9.472 1.00 41.94 85 ALA A CA 1
ATOM 637 C C . ALA A 1 85 ? 7.463 8.325 -10.514 1.00 41.94 85 ALA A C 1
ATOM 639 O O . ALA A 1 85 ? 7.174 7.152 -10.734 1.00 41.94 85 ALA A O 1
ATOM 640 N N . SER A 1 86 ? 6.921 9.315 -11.232 1.00 38.62 86 SER A N 1
ATOM 641 C CA . SER A 1 86 ? 5.899 9.100 -12.273 1.00 38.62 86 SER A CA 1
ATOM 642 C C . SER A 1 86 ? 6.460 8.494 -13.566 1.00 38.62 86 SER A C 1
ATOM 644 O O . SER A 1 86 ? 5.796 7.680 -14.206 1.00 38.62 86 SER A O 1
ATOM 646 N N . ALA A 1 87 ? 7.702 8.823 -13.936 1.00 38.59 87 ALA A N 1
ATOM 647 C CA . ALA A 1 87 ? 8.371 8.217 -15.087 1.00 38.59 87 ALA A CA 1
ATOM 648 C C . ALA A 1 87 ? 8.686 6.724 -14.868 1.00 38.59 87 ALA A C 1
ATOM 650 O O . ALA A 1 87 ? 8.643 5.940 -15.818 1.00 38.59 87 ALA A O 1
ATOM 651 N N . SER A 1 88 ? 8.969 6.319 -13.625 1.00 43.25 88 SER A N 1
ATOM 652 C CA . SER A 1 88 ? 9.268 4.925 -13.263 1.00 43.25 88 SER A CA 1
ATOM 653 C C . SER A 1 88 ? 8.037 4.022 -13.386 1.00 43.25 88 SER A C 1
ATOM 655 O O . SER A 1 88 ? 8.132 2.976 -14.018 1.00 43.25 88 SER A O 1
ATOM 657 N N . PHE A 1 89 ? 6.866 4.493 -12.943 1.00 39.06 89 PHE A N 1
ATOM 658 C CA . PHE A 1 89 ? 5.581 3.789 -13.072 1.00 39.06 89 PHE A CA 1
ATOM 659 C C . PHE A 1 89 ? 5.171 3.501 -14.534 1.00 39.06 89 PHE A C 1
ATOM 661 O O . PHE A 1 89 ? 4.461 2.540 -14.828 1.00 39.06 89 PHE A O 1
ATOM 668 N N . LEU A 1 90 ? 5.607 4.342 -15.482 1.00 39.31 90 LEU A N 1
ATOM 669 C CA . LEU A 1 90 ? 5.144 4.304 -16.877 1.00 39.31 90 LEU A CA 1
ATOM 670 C C . LEU A 1 90 ? 6.143 3.716 -17.876 1.00 39.31 90 LEU A C 1
ATOM 672 O O . LEU A 1 90 ? 5.758 3.369 -18.995 1.00 39.31 90 LEU A O 1
ATOM 676 N N . THR A 1 91 ? 7.424 3.641 -17.515 1.00 37.62 91 THR A N 1
ATOM 677 C CA . THR A 1 91 ? 8.470 3.039 -18.364 1.00 37.62 91 THR A CA 1
ATOM 678 C C . THR A 1 91 ? 8.681 1.564 -18.059 1.00 37.62 91 THR A C 1
ATOM 680 O O . THR A 1 91 ? 9.159 0.823 -18.914 1.00 37.62 91 THR A O 1
ATOM 683 N N . SER A 1 92 ? 8.251 1.113 -16.885 1.00 36.91 92 SER A N 1
ATOM 684 C CA . SER A 1 92 ? 8.126 -0.294 -16.568 1.00 36.91 92 SER A CA 1
ATOM 685 C C . SER A 1 92 ? 7.041 -0.441 -15.511 1.00 36.91 92 SER A C 1
ATOM 687 O O . SER A 1 92 ? 7.168 0.175 -14.459 1.00 36.91 92 SER A O 1
ATOM 689 N N . PRO A 1 93 ? 6.001 -1.262 -15.730 1.00 33.72 93 PRO A N 1
ATOM 690 C CA . PRO A 1 93 ? 4.941 -1.415 -14.741 1.00 33.72 93 PRO A CA 1
ATOM 691 C C . PRO A 1 93 ? 5.472 -1.931 -13.390 1.00 33.72 93 PRO A C 1
ATOM 693 O O . PRO A 1 93 ? 4.764 -1.806 -12.405 1.00 33.72 93 PRO A O 1
ATOM 696 N N . PHE A 1 94 ? 6.700 -2.481 -13.347 1.00 40.38 94 PHE A N 1
ATOM 697 C CA . PHE A 1 94 ? 7.376 -2.999 -12.146 1.00 40.38 94 PHE A CA 1
ATOM 698 C C . PHE A 1 94 ? 8.918 -2.849 -12.196 1.00 40.38 94 PHE A C 1
ATOM 700 O O . PHE A 1 94 ? 9.656 -3.675 -11.664 1.00 40.38 94 PHE A O 1
ATOM 707 N N . GLY A 1 95 ? 9.454 -1.839 -12.893 1.00 33.16 95 GLY A N 1
ATOM 708 C CA . GLY A 1 95 ? 10.904 -1.704 -13.106 1.00 33.16 95 GLY A CA 1
ATOM 709 C C . GLY A 1 95 ? 11.526 -0.552 -12.339 1.00 33.16 95 GLY A C 1
ATOM 710 O O . GLY A 1 95 ? 11.196 0.608 -12.550 1.00 33.16 95 GLY A O 1
ATOM 711 N N . THR A 1 96 ? 12.521 -0.877 -11.521 1.00 31.12 96 THR A N 1
ATOM 712 C CA . THR A 1 96 ? 13.491 0.090 -11.010 1.00 31.12 96 THR A CA 1
ATOM 713 C C . THR A 1 96 ? 14.228 0.749 -12.173 1.00 31.12 96 THR A C 1
ATOM 715 O O . THR A 1 96 ? 15.043 0.092 -12.824 1.00 31.12 96 THR A O 1
ATOM 718 N N . ASN A 1 97 ? 14.007 2.041 -12.412 1.00 33.44 97 ASN A N 1
ATOM 719 C CA . ASN A 1 97 ? 14.952 2.809 -13.211 1.00 33.44 97 ASN A CA 1
ATOM 720 C C . ASN A 1 97 ? 16.171 3.171 -12.367 1.00 33.44 97 ASN A C 1
ATOM 722 O O . ASN A 1 97 ? 16.077 3.742 -11.279 1.00 33.44 97 ASN A O 1
ATOM 726 N N . ALA A 1 98 ? 17.333 2.850 -12.929 1.00 36.53 98 ALA A N 1
ATOM 727 C CA . ALA A 1 98 ? 18.631 3.363 -12.538 1.00 36.53 98 ALA A CA 1
ATOM 728 C C . ALA A 1 98 ? 18.662 4.883 -12.780 1.00 36.53 98 ALA A C 1
ATOM 730 O O . ALA A 1 98 ? 19.074 5.341 -13.842 1.00 36.53 98 ALA A O 1
ATOM 731 N N . GLY A 1 99 ? 18.150 5.660 -11.827 1.00 35.50 99 GLY A N 1
ATOM 732 C CA . GLY A 1 99 ? 18.051 7.117 -11.953 1.00 35.50 99 GLY A CA 1
ATOM 733 C C . GLY A 1 99 ? 18.387 7.899 -10.689 1.00 35.50 99 GLY A C 1
ATOM 734 O O . GLY A 1 99 ? 18.921 8.996 -10.802 1.00 35.50 99 GLY A O 1
ATOM 735 N N . ASP A 1 100 ? 18.179 7.329 -9.501 1.00 34.41 100 ASP A N 1
ATOM 736 C CA . ASP A 1 100 ? 18.516 7.990 -8.240 1.00 34.41 100 ASP A CA 1
ATOM 737 C C . ASP A 1 100 ? 19.729 7.326 -7.582 1.00 34.41 100 ASP A C 1
ATOM 739 O O . ASP A 1 100 ? 19.816 6.102 -7.499 1.00 34.41 100 ASP A O 1
ATOM 743 N N . SER A 1 101 ? 20.683 8.162 -7.158 1.00 38.47 101 SER A N 1
ATOM 744 C CA . SER A 1 101 ? 21.960 7.832 -6.504 1.00 38.47 101 SER A CA 1
ATOM 745 C C . SER A 1 101 ? 22.011 6.421 -5.898 1.00 38.47 101 SER A C 1
ATOM 747 O O . SER A 1 101 ? 21.452 6.167 -4.828 1.00 38.47 101 SER A O 1
ATOM 749 N N . ALA A 1 102 ? 22.743 5.528 -6.572 1.00 45.91 102 ALA A N 1
ATOM 750 C CA . ALA A 1 102 ? 22.847 4.091 -6.300 1.00 45.91 102 ALA A CA 1
ATOM 751 C C . ALA A 1 102 ? 23.277 3.693 -4.869 1.00 45.91 102 ALA A C 1
ATOM 753 O O . ALA A 1 102 ? 23.326 2.507 -4.565 1.00 45.91 102 ALA A O 1
ATOM 754 N N . SER A 1 103 ? 23.602 4.636 -3.975 1.00 54.03 103 SER A N 1
ATOM 755 C CA . SER A 1 103 ? 23.997 4.309 -2.599 1.00 54.03 103 SER A CA 1
ATOM 756 C C . SER A 1 103 ? 22.827 4.157 -1.616 1.00 54.03 103 SER A C 1
ATOM 758 O O . SER A 1 103 ? 23.043 3.637 -0.523 1.00 54.03 103 SER A O 1
ATOM 760 N N . SER A 1 104 ? 21.604 4.586 -1.966 1.00 65.75 104 SER A N 1
ATOM 761 C CA . SER A 1 104 ? 20.465 4.605 -1.023 1.00 65.75 104 SER A CA 1
ATOM 762 C C . SER A 1 104 ? 19.313 3.643 -1.334 1.00 65.75 104 SER A C 1
ATOM 764 O O . SER A 1 104 ? 18.439 3.475 -0.486 1.00 65.75 104 SER A O 1
ATOM 766 N N . SER A 1 105 ? 19.321 2.992 -2.499 1.00 81.06 105 SER A N 1
ATOM 767 C CA . SER A 1 105 ? 18.319 1.999 -2.898 1.00 81.06 105 SER A CA 1
ATOM 768 C C . SER A 1 105 ? 18.826 0.565 -2.747 1.00 81.06 105 SER A C 1
ATOM 770 O O . SER A 1 105 ? 20.031 0.301 -2.640 1.00 81.06 105 SER A O 1
ATOM 772 N N . THR A 1 106 ? 17.884 -0.372 -2.692 1.00 83.25 106 THR A N 1
ATOM 773 C CA . THR A 1 106 ? 18.183 -1.810 -2.701 1.00 83.25 106 THR A CA 1
ATOM 774 C C . THR A 1 106 ? 18.650 -2.218 -4.093 1.00 83.25 106 THR A C 1
ATOM 776 O O . THR A 1 106 ? 17.932 -1.999 -5.073 1.00 83.25 106 THR A O 1
ATOM 779 N N . THR A 1 107 ? 19.846 -2.797 -4.200 1.00 86.75 107 THR A N 1
ATOM 780 C CA . THR A 1 107 ? 20.347 -3.290 -5.489 1.00 86.75 107 THR A CA 1
ATOM 781 C C . THR A 1 107 ? 19.625 -4.584 -5.885 1.00 86.75 107 THR A C 1
ATOM 783 O O . THR A 1 107 ? 19.084 -5.272 -5.019 1.00 86.75 107 THR A O 1
ATOM 786 N N . PRO A 1 108 ? 19.596 -4.965 -7.174 1.00 83.75 108 PRO A N 1
ATOM 787 C CA . PRO A 1 108 ? 19.010 -6.240 -7.592 1.00 83.75 108 PRO A CA 1
ATOM 788 C C . PRO A 1 108 ? 19.616 -7.459 -6.880 1.00 83.75 108 PRO A C 1
ATOM 790 O O . PRO A 1 108 ? 18.895 -8.385 -6.522 1.00 83.75 108 PRO A O 1
ATOM 793 N N . GLU A 1 109 ? 20.926 -7.449 -6.631 1.00 87.81 109 GLU A N 1
ATOM 794 C CA . GLU A 1 109 ? 21.639 -8.504 -5.902 1.00 87.81 109 GLU A CA 1
ATOM 795 C C . GLU A 1 109 ? 21.145 -8.624 -4.459 1.00 87.81 109 GLU A C 1
ATOM 797 O O . GLU A 1 109 ? 20.870 -9.723 -3.985 1.00 87.81 109 GLU A O 1
ATOM 802 N N . GLU A 1 110 ? 20.977 -7.491 -3.773 1.00 86.25 110 GLU A N 1
ATOM 803 C CA . GLU A 1 110 ? 20.424 -7.444 -2.418 1.00 86.25 110 GLU A CA 1
ATOM 804 C C . GLU A 1 110 ? 18.944 -7.837 -2.395 1.00 86.25 110 GLU A C 1
ATOM 806 O O . GLU A 1 110 ? 18.512 -8.535 -1.481 1.00 86.25 110 GLU A O 1
ATOM 811 N N . ARG A 1 111 ? 18.172 -7.406 -3.402 1.00 84.50 111 ARG A N 1
ATOM 812 C CA . ARG A 1 111 ? 16.740 -7.701 -3.512 1.00 84.50 111 ARG A CA 1
ATOM 813 C C . ARG A 1 111 ? 16.503 -9.200 -3.639 1.00 84.50 111 ARG A C 1
ATOM 815 O O . ARG A 1 111 ? 15.682 -9.747 -2.918 1.00 84.50 111 ARG A O 1
ATOM 822 N N . TYR A 1 112 ? 17.228 -9.854 -4.539 1.00 84.56 112 TYR A N 1
ATOM 823 C CA . TYR A 1 112 ? 17.040 -11.275 -4.825 1.00 84.56 112 TYR A CA 1
ATOM 824 C C . TYR A 1 112 ? 17.926 -12.192 -3.970 1.00 84.56 112 TYR A C 1
ATOM 826 O O . TYR A 1 112 ? 17.699 -13.399 -3.937 1.00 84.56 112 TYR A O 1
ATOM 834 N N . GLY A 1 113 ? 18.937 -11.652 -3.282 1.00 87.12 113 GLY A N 1
ATOM 835 C CA . GLY A 1 113 ? 19.884 -12.431 -2.480 1.00 87.12 113 GLY A CA 1
ATOM 836 C C . GLY A 1 113 ? 20.799 -13.335 -3.316 1.00 87.12 113 GLY A C 1
ATOM 837 O O . GLY A 1 113 ? 21.157 -14.423 -2.865 1.00 87.12 113 GLY A O 1
ATOM 838 N N . VAL A 1 114 ? 21.152 -12.918 -4.537 1.00 88.62 114 VAL A N 1
ATOM 839 C CA . VAL A 1 114 ? 21.957 -13.695 -5.504 1.00 88.62 114 VAL A CA 1
ATOM 840 C C . VAL A 1 114 ? 23.068 -12.843 -6.123 1.00 88.62 114 VAL A C 1
ATOM 842 O O . VAL A 1 114 ? 23.113 -11.628 -5.938 1.00 88.62 114 VAL A O 1
ATOM 845 N N . ASP A 1 115 ? 23.981 -13.469 -6.868 1.00 92.75 115 ASP A N 1
ATOM 846 C CA . ASP A 1 115 ? 25.026 -12.750 -7.599 1.00 92.75 115 ASP A CA 1
ATOM 847 C C . ASP A 1 115 ? 24.458 -11.867 -8.729 1.00 92.75 115 ASP A C 1
ATOM 849 O O . ASP A 1 115 ? 23.332 -12.047 -9.194 1.00 92.75 115 ASP A O 1
ATOM 853 N N . LYS A 1 116 ? 25.271 -10.914 -9.196 1.00 90.19 116 LYS A N 1
ATOM 854 C CA . LYS A 1 116 ? 24.888 -9.909 -10.197 1.00 90.19 116 LYS A CA 1
ATOM 855 C C . LYS A 1 116 ? 24.379 -10.493 -11.513 1.00 90.19 116 LYS A C 1
ATOM 857 O O . LYS A 1 116 ? 23.421 -9.962 -12.078 1.00 90.19 116 LYS A O 1
ATOM 862 N N . GLU A 1 117 ? 25.011 -11.551 -12.017 1.00 91.88 117 GLU A N 1
ATOM 863 C CA . GLU A 1 117 ? 24.586 -12.160 -13.278 1.00 91.88 117 GLU A CA 1
ATOM 864 C C . GLU A 1 117 ? 23.236 -12.845 -13.092 1.00 91.88 117 GLU A C 1
ATOM 866 O O . GLU A 1 117 ? 22.319 -12.611 -13.881 1.00 91.88 117 GLU A O 1
ATOM 871 N N . THR A 1 118 ? 23.061 -1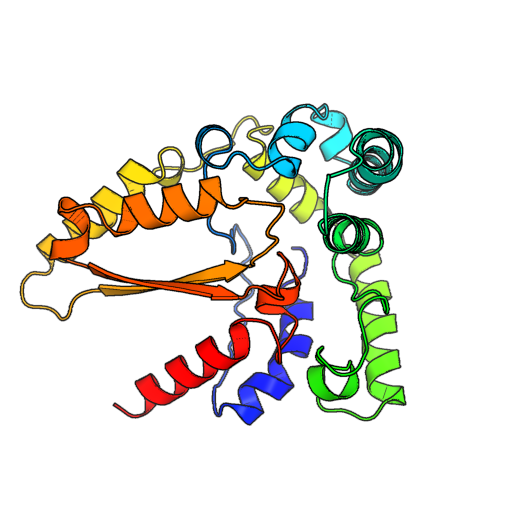3.600 -12.007 1.00 90.44 118 THR A N 1
ATOM 872 C CA . THR A 1 118 ? 21.772 -14.220 -11.679 1.00 90.44 118 THR A CA 1
ATOM 873 C C . THR A 1 118 ? 20.676 -13.172 -11.461 1.00 90.44 118 THR A C 1
ATOM 875 O O . THR A 1 118 ? 19.589 -13.308 -12.020 1.00 90.44 118 THR A O 1
ATOM 878 N N . ALA A 1 119 ? 20.951 -12.089 -10.728 1.00 85.50 119 ALA A N 1
ATOM 879 C CA . ALA A 1 119 ? 19.996 -11.005 -10.486 1.00 85.50 119 ALA A CA 1
ATOM 880 C C . ALA A 1 119 ? 19.525 -10.349 -11.793 1.00 85.50 119 ALA A C 1
ATOM 882 O O . ALA A 1 119 ? 18.332 -10.100 -11.979 1.00 85.50 119 ALA A O 1
ATOM 883 N N . LYS A 1 120 ? 20.450 -10.125 -12.734 1.00 83.44 120 LYS A N 1
ATOM 884 C CA . LYS A 1 120 ? 20.125 -9.628 -14.073 1.00 83.44 120 LYS A CA 1
ATOM 885 C C . LYS A 1 120 ? 19.237 -10.607 -14.842 1.00 83.44 120 LYS A C 1
ATOM 887 O O . LYS A 1 120 ? 18.231 -10.192 -15.409 1.00 83.44 120 LYS A O 1
ATOM 892 N N . HIS A 1 121 ? 19.564 -11.899 -14.821 1.00 86.69 121 HIS A N 1
ATOM 893 C CA . HIS A 1 121 ? 18.748 -12.920 -15.481 1.00 86.69 121 HIS A CA 1
ATOM 894 C C . HIS A 1 121 ? 17.338 -12.995 -14.885 1.00 86.69 121 HIS A C 1
ATOM 896 O O . HIS A 1 121 ? 16.372 -13.128 -15.634 1.00 86.69 121 HIS A O 1
ATOM 902 N N . ILE A 1 122 ? 17.201 -12.878 -13.560 1.00 82.88 122 ILE A N 1
ATOM 903 C CA . ILE A 1 122 ? 15.894 -12.815 -12.893 1.00 82.88 122 ILE A CA 1
ATOM 904 C C . ILE A 1 122 ? 15.111 -11.597 -13.384 1.00 82.88 122 ILE A C 1
ATOM 906 O O . ILE A 1 122 ? 13.952 -11.757 -13.761 1.00 82.88 122 ILE A O 1
ATOM 910 N N . ALA A 1 123 ? 15.720 -10.409 -13.429 1.00 77.06 123 ALA A N 1
ATOM 911 C CA . ALA A 1 123 ? 15.056 -9.195 -13.905 1.00 77.06 123 ALA A CA 1
ATOM 912 C C . ALA A 1 123 ? 14.586 -9.324 -15.369 1.00 77.06 123 ALA A C 1
ATOM 914 O O . ALA A 1 123 ? 13.417 -9.065 -15.672 1.00 77.06 123 ALA A O 1
ATOM 915 N N . ASP A 1 124 ? 15.459 -9.805 -16.260 1.00 75.44 124 ASP A N 1
ATOM 916 C CA . ASP A 1 124 ? 15.161 -9.985 -17.686 1.00 75.44 124 ASP A CA 1
ATOM 917 C C . ASP A 1 124 ? 14.042 -11.018 -17.908 1.00 75.44 124 ASP A C 1
ATOM 919 O O . ASP A 1 124 ? 13.099 -10.787 -18.673 1.00 75.44 124 ASP A O 1
ATOM 923 N N . LEU A 1 125 ? 14.110 -12.164 -17.217 1.00 82.12 125 LEU A N 1
ATOM 924 C CA . LEU A 1 125 ? 13.092 -13.212 -17.313 1.00 82.12 125 LEU A CA 1
ATOM 925 C C . LEU A 1 125 ? 11.765 -12.780 -16.689 1.00 82.12 125 LEU A C 1
ATOM 927 O O . LEU A 1 125 ? 10.719 -13.064 -17.271 1.00 82.12 125 LEU A O 1
ATOM 931 N N . SER A 1 126 ? 11.794 -12.077 -15.556 1.00 74.62 126 SER A N 1
ATOM 932 C CA . SER A 1 126 ? 10.585 -11.566 -14.899 1.00 74.62 126 SER A CA 1
ATOM 933 C C . SER A 1 126 ? 9.836 -10.624 -15.832 1.00 74.62 126 SER A C 1
ATOM 935 O O . SER A 1 126 ? 8.646 -10.818 -16.065 1.00 74.62 126 SER A O 1
ATOM 937 N N . MET A 1 127 ? 10.539 -9.679 -16.465 1.00 66.12 127 MET A N 1
ATOM 938 C CA . MET A 1 127 ? 9.938 -8.771 -17.444 1.00 66.12 127 MET A CA 1
ATOM 939 C C . MET A 1 127 ? 9.377 -9.520 -18.659 1.00 66.12 127 MET A C 1
ATOM 941 O O . MET A 1 127 ? 8.249 -9.270 -19.093 1.00 66.12 127 MET A O 1
ATOM 945 N N . LYS A 1 128 ? 10.149 -10.471 -19.199 1.00 71.12 128 LYS A N 1
ATOM 946 C CA . LYS A 1 128 ? 9.743 -11.278 -20.354 1.00 71.12 128 LYS A CA 1
ATOM 947 C C . LYS A 1 128 ? 8.469 -12.071 -20.073 1.00 71.12 128 LYS A C 1
ATOM 949 O O . LYS A 1 128 ? 7.545 -12.033 -20.883 1.00 71.12 128 LYS A O 1
ATOM 954 N N . TYR A 1 129 ? 8.425 -12.810 -18.967 1.00 73.19 129 TYR A N 1
ATOM 955 C CA . TYR A 1 129 ? 7.277 -13.655 -18.657 1.00 73.19 129 TYR A CA 1
ATOM 956 C C . TYR A 1 129 ? 6.068 -12.833 -18.215 1.00 73.19 129 TYR A C 1
ATOM 958 O O . TYR A 1 129 ? 4.968 -13.115 -18.676 1.00 73.19 129 TYR A O 1
ATOM 966 N N . MET A 1 130 ? 6.264 -11.759 -17.447 1.00 65.25 130 MET A N 1
ATOM 967 C CA . MET A 1 130 ? 5.191 -10.820 -17.109 1.00 65.25 130 MET A CA 1
ATOM 968 C C . MET A 1 130 ? 4.548 -10.213 -18.364 1.00 65.25 130 MET A C 1
ATOM 970 O O . MET A 1 130 ? 3.327 -10.144 -18.459 1.00 65.25 130 MET A O 1
ATOM 974 N N . SER A 1 131 ? 5.352 -9.839 -19.363 1.00 63.03 131 SER A N 1
ATOM 975 C CA . SER A 1 131 ? 4.854 -9.296 -20.637 1.00 63.03 131 SER A CA 1
ATOM 976 C C . SER A 1 131 ? 4.154 -10.341 -21.515 1.00 63.03 131 SER A C 1
ATOM 978 O O . SER A 1 131 ? 3.331 -9.988 -22.356 1.00 63.03 131 SER A O 1
ATOM 980 N N . ALA A 1 132 ? 4.491 -11.624 -21.354 1.00 70.25 132 ALA A N 1
ATOM 981 C CA . ALA A 1 132 ? 3.858 -12.726 -22.076 1.00 70.25 132 ALA A CA 1
ATOM 982 C C . ALA A 1 132 ? 2.519 -13.157 -21.451 1.00 70.25 132 ALA A C 1
ATOM 984 O O . ALA A 1 132 ? 1.777 -13.940 -22.048 1.00 70.25 132 ALA A O 1
ATOM 985 N N . GLU A 1 133 ? 2.213 -12.682 -20.245 1.00 68.12 133 GLU A N 1
ATOM 986 C CA . GLU A 1 133 ? 0.992 -13.028 -19.537 1.00 68.12 133 GLU A CA 1
ATOM 987 C C . GLU A 1 133 ? -0.203 -12.184 -19.958 1.00 68.12 133 GLU A C 1
ATOM 989 O O . GLU A 1 133 ? -0.094 -11.057 -20.438 1.00 68.12 133 GLU A O 1
ATOM 994 N N . SER A 1 134 ? -1.392 -12.743 -19.732 1.00 68.31 134 SER A N 1
ATOM 995 C CA . SER A 1 134 ? -2.620 -11.984 -19.908 1.00 68.31 134 SER A CA 1
ATOM 996 C C . SER A 1 134 ? -2.703 -10.864 -18.873 1.00 68.31 134 SER A C 1
ATOM 998 O O . SER A 1 134 ? -2.876 -11.099 -17.676 1.00 68.31 134 SER A O 1
ATOM 1000 N N . ILE A 1 135 ? -2.674 -9.633 -19.371 1.00 66.25 135 ILE A N 1
ATOM 1001 C CA . ILE A 1 135 ? -2.908 -8.407 -18.602 1.00 66.25 135 ILE A CA 1
ATOM 1002 C C . ILE A 1 135 ? -4.394 -8.118 -18.352 1.00 66.25 135 ILE A C 1
ATOM 1004 O O . ILE A 1 135 ? -4.723 -7.093 -17.763 1.00 66.25 135 ILE A O 1
ATOM 1008 N N . LEU A 1 136 ? -5.303 -9.010 -18.773 1.00 69.44 136 LEU A N 1
ATOM 1009 C CA . LEU A 1 136 ? -6.751 -8.807 -18.649 1.00 69.44 136 LEU A CA 1
ATOM 1010 C C . LEU A 1 136 ? -7.156 -8.462 -17.210 1.00 69.44 136 LEU A C 1
ATOM 1012 O O . LEU A 1 136 ? -7.930 -7.538 -16.998 1.00 69.44 136 LEU A O 1
ATOM 1016 N N . GLY A 1 137 ? -6.560 -9.142 -16.227 1.00 68.25 137 GLY A N 1
ATOM 1017 C CA . GLY A 1 137 ? -6.840 -8.873 -14.816 1.00 68.25 137 GLY A CA 1
ATOM 1018 C C . GLY A 1 137 ? -6.405 -7.477 -14.359 1.00 68.25 137 GLY A C 1
ATOM 10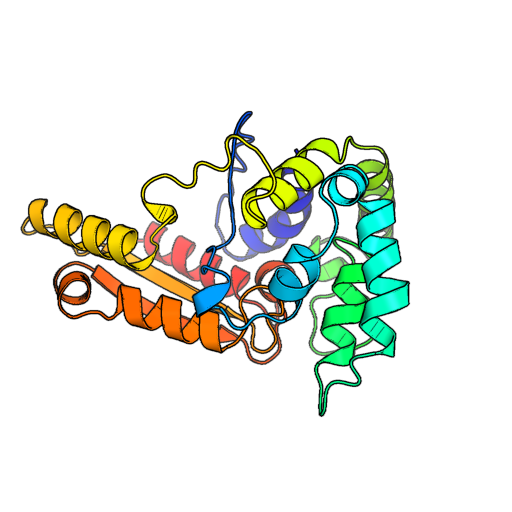19 O O . GLY A 1 137 ? -7.078 -6.893 -13.522 1.00 68.25 137 GLY A O 1
ATOM 1020 N N . ALA A 1 138 ? -5.327 -6.917 -14.919 1.00 68.06 138 ALA A N 1
ATOM 1021 C CA . ALA A 1 138 ? -4.923 -5.541 -14.625 1.00 68.06 138 ALA A CA 1
ATOM 1022 C C . ALA A 1 138 ? -5.913 -4.531 -15.228 1.00 68.06 138 ALA A C 1
ATOM 1024 O O . ALA A 1 138 ? -6.250 -3.541 -14.586 1.00 68.06 138 ALA A O 1
ATOM 1025 N N . ASN A 1 139 ? -6.447 -4.809 -16.423 1.00 71.50 139 ASN A N 1
ATOM 1026 C CA . ASN A 1 139 ? -7.493 -3.981 -17.030 1.00 71.50 139 ASN A CA 1
ATOM 1027 C C . ASN A 1 139 ? -8.801 -4.041 -16.225 1.00 71.50 139 ASN A C 1
ATOM 1029 O O . ASN A 1 139 ? -9.470 -3.025 -16.051 1.00 71.50 139 ASN A O 1
ATOM 1033 N N . GLU A 1 140 ? -9.188 -5.226 -15.747 1.00 76.38 140 GLU A N 1
ATOM 1034 C CA . GLU A 1 140 ? -10.359 -5.416 -14.880 1.00 76.38 140 GLU A CA 1
ATOM 1035 C C . GLU A 1 140 ? -10.197 -4.682 -13.545 1.00 76.38 140 GLU A C 1
ATOM 1037 O O . GLU A 1 140 ? -11.117 -3.977 -13.133 1.00 76.38 140 GLU A O 1
ATOM 1042 N N . GLU A 1 141 ? -9.019 -4.770 -12.924 1.00 74.31 141 GLU A N 1
ATOM 1043 C CA . GLU A 1 141 ? -8.675 -4.042 -11.698 1.00 74.31 141 GLU A CA 1
ATOM 1044 C C . GLU A 1 141 ? -8.705 -2.523 -11.915 1.00 74.31 141 GLU A C 1
ATOM 1046 O O . GLU A 1 141 ? -9.319 -1.789 -11.143 1.00 74.31 141 GLU A O 1
ATOM 1051 N N . ALA A 1 142 ? -8.114 -2.036 -13.011 1.00 74.75 142 ALA A N 1
ATOM 1052 C CA . ALA A 1 142 ? -8.157 -0.624 -13.370 1.00 74.75 142 ALA A CA 1
ATOM 1053 C C . ALA A 1 142 ? -9.600 -0.146 -13.597 1.00 74.75 142 ALA A C 1
ATOM 1055 O O . ALA A 1 142 ? -9.980 0.924 -13.124 1.00 74.75 142 ALA A O 1
ATOM 1056 N N . LYS A 1 143 ? -10.438 -0.943 -14.273 1.00 78.19 143 LYS A N 1
ATOM 1057 C CA . LYS A 1 143 ? -11.867 -0.635 -14.446 1.00 78.19 143 LYS A CA 1
ATOM 1058 C C . LYS A 1 143 ? -12.608 -0.607 -13.109 1.00 78.19 143 LYS A C 1
ATOM 1060 O O . LYS A 1 143 ? -13.414 0.299 -12.912 1.00 78.19 143 LYS A O 1
ATOM 1065 N N . LEU A 1 144 ? -12.317 -1.527 -12.191 1.00 79.25 144 LEU A N 1
ATOM 1066 C CA . LEU A 1 144 ? -12.903 -1.543 -10.848 1.00 79.25 144 LEU A CA 1
ATOM 1067 C C . LEU A 1 144 ? -12.506 -0.290 -10.047 1.00 79.25 144 LEU A C 1
ATOM 1069 O O . LEU A 1 144 ? -13.386 0.419 -9.555 1.00 79.25 144 LEU A O 1
ATOM 1073 N N . CYS A 1 145 ? -11.207 0.027 -9.990 1.00 77.75 145 CYS A N 1
ATOM 1074 C CA . CYS A 1 145 ? -10.633 1.213 -9.332 1.00 77.75 145 CYS A CA 1
ATOM 1075 C C . CYS A 1 145 ? -11.174 2.537 -9.879 1.00 77.75 145 CYS A C 1
ATOM 1077 O O . CYS A 1 145 ? -11.417 3.478 -9.121 1.00 77.75 145 CYS A O 1
ATOM 1079 N N . LEU A 1 146 ? -11.413 2.606 -11.189 1.00 77.88 146 LEU A N 1
ATOM 1080 C CA . LEU A 1 146 ? -11.949 3.793 -11.855 1.00 77.88 146 LEU A CA 1
ATOM 1081 C C . LEU A 1 146 ? -13.481 3.822 -11.915 1.00 77.88 146 LEU A C 1
ATOM 1083 O O . LEU A 1 146 ? -14.029 4.759 -12.493 1.00 77.88 146 LEU A O 1
ATOM 1087 N N . ARG A 1 147 ? -14.169 2.819 -11.350 1.00 78.25 147 ARG A N 1
ATOM 1088 C CA . ARG A 1 147 ? -15.634 2.651 -11.417 1.00 78.25 147 ARG A CA 1
ATOM 1089 C C . ARG A 1 147 ? -16.174 2.674 -12.856 1.00 78.25 147 ARG A C 1
ATOM 1091 O O . ARG A 1 147 ? -17.181 3.307 -13.155 1.00 78.25 147 ARG A O 1
ATOM 1098 N N . LYS A 1 148 ? -15.472 1.986 -13.759 1.00 79.12 148 LYS A N 1
ATOM 1099 C CA . LYS A 1 148 ? -15.755 1.897 -15.205 1.00 79.12 148 LYS A CA 1
ATOM 1100 C C . LYS A 1 148 ? -16.302 0.548 -15.661 1.00 79.12 148 LYS A C 1
ATOM 1102 O O . LYS A 1 148 ? -16.404 0.313 -16.863 1.00 79.12 148 LYS A O 1
ATOM 1107 N N . CYS A 1 149 ? -16.634 -0.338 -14.732 1.00 77.75 149 CYS A N 1
ATOM 1108 C CA . CYS A 1 149 ? -17.404 -1.545 -15.010 1.00 77.75 149 CYS A CA 1
ATOM 1109 C C . CYS A 1 149 ? -18.827 -1.404 -14.454 1.00 77.75 149 CYS A C 1
ATOM 1111 O O . CYS A 1 149 ? -19.034 -0.737 -13.443 1.00 77.75 149 CYS A O 1
ATOM 1113 N N . GLU A 1 150 ? -19.801 -2.021 -15.131 1.00 68.88 150 GLU A N 1
ATOM 1114 C CA . GLU A 1 150 ? -21.220 -1.985 -14.733 1.00 68.88 150 GLU A CA 1
ATOM 1115 C C . GLU A 1 150 ? -21.434 -2.601 -13.340 1.00 68.88 150 GLU A C 1
ATOM 1117 O O . GLU A 1 150 ? -22.227 -2.092 -12.554 1.00 68.88 150 GLU A O 1
ATOM 1122 N N . ASP A 1 151 ? -20.623 -3.607 -12.995 1.00 72.19 151 ASP A N 1
ATOM 1123 C CA . ASP A 1 151 ? -20.632 -4.306 -11.706 1.00 72.19 151 ASP A CA 1
ATOM 1124 C C . ASP A 1 151 ? -19.503 -3.834 -10.767 1.00 72.19 151 ASP A C 1
ATOM 1126 O O . ASP A 1 151 ? -18.903 -4.646 -10.052 1.00 72.19 151 ASP A O 1
ATOM 1130 N N . ALA A 1 152 ? -19.141 -2.543 -10.800 1.00 69.75 152 ALA A N 1
ATOM 1131 C CA . ALA A 1 152 ? -18.143 -1.955 -9.900 1.00 69.75 152 ALA A CA 1
ATOM 1132 C C . ALA A 1 152 ? -18.660 -1.887 -8.450 1.00 69.75 152 ALA A C 1
ATOM 1134 O O . ALA A 1 152 ? -18.882 -0.808 -7.899 1.00 69.75 152 ALA A O 1
ATOM 1135 N N . ASP A 1 153 ? -18.857 -3.047 -7.833 1.00 76.88 153 ASP A N 1
ATOM 1136 C CA . ASP A 1 153 ? -19.306 -3.172 -6.458 1.00 76.88 153 ASP A CA 1
ATOM 1137 C C . ASP A 1 153 ? -18.105 -3.236 -5.510 1.00 76.88 153 ASP A C 1
ATOM 1139 O O . ASP A 1 153 ? -17.347 -4.210 -5.476 1.00 76.88 153 ASP A O 1
ATOM 1143 N N . TRP A 1 154 ? -17.946 -2.155 -4.753 1.00 77.19 154 TRP A N 1
ATOM 1144 C CA . TRP A 1 154 ? -16.958 -2.014 -3.687 1.00 77.19 154 TRP A CA 1
ATOM 1145 C C . TRP A 1 154 ? -17.517 -2.451 -2.323 1.00 77.19 154 TRP A C 1
ATOM 1147 O O . TRP A 1 154 ? -16.797 -2.418 -1.326 1.00 77.19 154 TRP A O 1
ATOM 1157 N N . GLY A 1 155 ? -18.789 -2.860 -2.263 1.00 83.38 155 GLY A N 1
ATOM 1158 C CA . GLY A 1 155 ? -19.492 -3.181 -1.030 1.00 83.38 155 GLY A CA 1
ATOM 1159 C C . GLY A 1 155 ? -19.421 -2.031 -0.029 1.00 83.38 155 GLY A C 1
ATOM 1160 O O . GLY A 1 155 ? -19.493 -0.857 -0.398 1.00 83.38 155 GLY A O 1
ATOM 1161 N N . ASP A 1 156 ? -19.202 -2.368 1.242 1.00 82.06 156 ASP A N 1
ATOM 1162 C CA . ASP A 1 156 ? -19.020 -1.379 2.309 1.00 82.06 156 ASP A CA 1
ATOM 1163 C C . ASP A 1 156 ? -17.845 -0.426 2.040 1.00 82.06 156 ASP A C 1
ATOM 1165 O O . ASP A 1 156 ? -17.917 0.739 2.412 1.00 82.06 156 ASP A O 1
ATOM 1169 N N . ALA A 1 157 ? -16.800 -0.863 1.324 1.00 81.50 157 ALA A N 1
ATOM 1170 C CA . ALA A 1 157 ? -15.651 -0.019 0.992 1.00 81.50 157 ALA A CA 1
ATOM 1171 C C . ALA A 1 157 ? -15.963 1.060 -0.063 1.00 81.50 157 ALA A C 1
ATOM 1173 O O . ALA A 1 157 ? -15.110 1.904 -0.342 1.00 81.50 157 ALA A O 1
ATOM 1174 N N . ALA A 1 158 ? -17.172 1.067 -0.643 1.00 81.88 158 ALA A N 1
ATOM 1175 C CA . ALA A 1 158 ? -17.634 2.179 -1.469 1.00 81.88 158 ALA A CA 1
ATOM 1176 C C . ALA A 1 158 ? -17.683 3.495 -0.675 1.00 81.88 158 ALA A C 1
ATOM 1178 O O . ALA A 1 158 ? -17.399 4.544 -1.256 1.00 81.88 158 ALA A O 1
ATOM 1179 N N . ASP A 1 159 ? -18.010 3.409 0.619 1.00 86.69 159 ASP A N 1
ATOM 1180 C CA . ASP A 1 159 ? -17.866 4.465 1.618 1.00 86.69 159 ASP A CA 1
ATOM 1181 C C . ASP A 1 159 ? -16.806 4.019 2.628 1.00 86.69 159 ASP A C 1
ATOM 1183 O O . ASP A 1 159 ? -17.075 3.322 3.608 1.00 86.69 159 ASP A O 1
ATOM 1187 N N . TYR A 1 160 ? -15.564 4.408 2.352 1.00 87.31 160 TYR A N 1
ATOM 1188 C CA . TYR A 1 160 ? -14.425 3.991 3.155 1.00 87.31 160 TYR A CA 1
ATOM 1189 C C . TYR A 1 160 ? -14.566 4.403 4.629 1.00 87.31 160 TYR A C 1
ATOM 1191 O O . TYR A 1 160 ? -14.263 3.606 5.513 1.00 87.31 160 TYR A O 1
ATOM 1199 N N . ALA A 1 161 ? -15.074 5.607 4.907 1.00 90.56 161 ALA A N 1
ATOM 1200 C CA . ALA A 1 161 ? -15.253 6.076 6.278 1.00 90.56 161 ALA A CA 1
ATOM 1201 C C . ALA A 1 161 ? -16.282 5.211 7.021 1.00 90.56 161 ALA A C 1
ATOM 1203 O O . ALA A 1 161 ? -15.982 4.711 8.105 1.00 90.56 161 ALA A O 1
ATOM 1204 N N . SER A 1 162 ? -17.440 4.947 6.403 1.00 91.31 162 SER A N 1
ATOM 1205 C CA . SER A 1 162 ? -18.451 4.047 6.976 1.00 91.31 162 SER A CA 1
ATOM 1206 C C . SER A 1 162 ? -17.917 2.625 7.172 1.00 91.31 162 SER A C 1
ATOM 1208 O O . SER A 1 162 ? -18.201 1.996 8.192 1.00 91.31 162 SER A O 1
ATOM 1210 N N . CYS A 1 163 ? -17.114 2.119 6.232 1.00 91.44 163 CYS A N 1
ATOM 1211 C CA . CYS A 1 163 ? -16.468 0.813 6.343 1.00 91.44 163 CYS A CA 1
ATOM 1212 C C . CYS A 1 163 ? -15.566 0.723 7.584 1.00 91.44 163 CYS A C 1
ATOM 1214 O O . CYS A 1 163 ? -15.676 -0.229 8.355 1.00 91.44 163 CYS A O 1
ATOM 1216 N N . ILE A 1 164 ? -14.714 1.728 7.816 1.00 92.94 164 ILE A N 1
ATOM 1217 C CA . ILE A 1 164 ? -13.819 1.750 8.980 1.00 92.94 164 ILE A CA 1
ATOM 1218 C C . ILE A 1 164 ? -14.597 1.912 10.290 1.00 92.94 164 ILE A C 1
ATOM 1220 O O . ILE A 1 164 ? -14.288 1.214 11.256 1.00 92.94 164 ILE A O 1
ATOM 1224 N N . THR A 1 165 ? -15.649 2.737 10.322 1.00 93.81 165 THR A N 1
ATOM 1225 C CA . THR A 1 165 ? -16.540 2.825 11.491 1.00 93.81 165 THR A CA 1
ATOM 1226 C C . THR A 1 165 ? -17.155 1.463 11.824 1.00 93.81 165 THR A C 1
ATOM 1228 O O . THR A 1 165 ? -17.066 1.027 12.968 1.00 93.81 165 THR A O 1
ATOM 1231 N N . LYS A 1 166 ? -17.672 0.727 10.827 1.00 92.44 166 L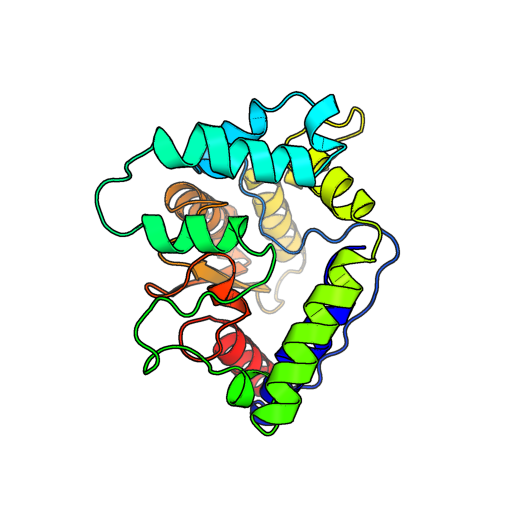YS A N 1
ATOM 1232 C CA . LYS A 1 166 ? -18.219 -0.632 11.023 1.00 92.44 166 LYS A CA 1
ATOM 1233 C C . LYS A 1 166 ? -17.186 -1.619 11.571 1.00 92.44 166 LYS A C 1
ATOM 1235 O O . LYS A 1 166 ? -17.549 -2.517 12.327 1.00 92.44 166 LYS A O 1
ATOM 1240 N N . ILE A 1 167 ? -15.915 -1.493 11.179 1.00 92.00 167 ILE A N 1
ATOM 1241 C CA . ILE A 1 167 ? -14.833 -2.306 11.756 1.00 92.00 167 ILE A CA 1
ATOM 1242 C C . ILE A 1 167 ? -14.675 -1.965 13.240 1.00 92.00 167 ILE A C 1
ATOM 1244 O O . ILE A 1 167 ? -14.708 -2.871 14.065 1.00 92.00 167 ILE A O 1
ATOM 1248 N N . GLY A 1 168 ? -14.576 -0.678 13.587 1.00 92.19 168 GLY A N 1
ATOM 1249 C CA . GLY A 1 168 ? -14.471 -0.236 14.980 1.00 92.19 168 GLY A CA 1
ATOM 1250 C C . GLY A 1 168 ? -15.639 -0.706 15.856 1.00 92.19 168 GLY A C 1
ATOM 1251 O O . GLY A 1 168 ? -15.413 -1.191 16.961 1.00 92.19 168 GLY A O 1
ATOM 1252 N N . GLU A 1 169 ? -16.872 -0.631 15.347 1.00 92.25 169 GLU A N 1
ATOM 1253 C CA . GLU A 1 169 ? -18.075 -1.125 16.032 1.00 92.25 169 GLU A CA 1
ATOM 1254 C C . GLU A 1 169 ? -17.998 -2.631 16.309 1.00 92.25 169 GLU A C 1
ATOM 1256 O O . GLU A 1 169 ? -18.209 -3.059 17.443 1.00 92.25 169 GLU A O 1
ATOM 1261 N N . ARG A 1 170 ? -17.635 -3.436 15.302 1.00 91.75 170 ARG A N 1
ATOM 1262 C CA . ARG A 1 170 ? -17.511 -4.896 15.448 1.00 91.75 170 ARG A CA 1
ATOM 1263 C C . ARG A 1 170 ? -16.404 -5.297 16.411 1.00 91.75 170 ARG A C 1
ATOM 1265 O O . ARG A 1 170 ? -16.604 -6.210 17.202 1.00 91.75 170 ARG A O 1
ATOM 1272 N N . GLU A 1 171 ? -15.260 -4.619 16.372 1.00 91.94 171 GLU A N 1
ATOM 1273 C CA . GLU A 1 171 ? -14.197 -4.839 17.359 1.00 91.94 171 GLU A CA 1
ATOM 1274 C C . GLU A 1 171 ? -14.680 -4.474 18.775 1.00 91.94 171 GLU A C 1
ATOM 1276 O O . GLU A 1 171 ? -14.356 -5.163 19.738 1.00 91.94 171 GLU A O 1
ATOM 1281 N N . GLY A 1 172 ? -15.530 -3.451 18.914 1.00 89.06 172 GLY A N 1
ATOM 1282 C CA . GLY A 1 172 ? -16.174 -3.109 20.183 1.00 89.06 172 GLY A CA 1
ATOM 1283 C C . GLY A 1 172 ? -17.159 -4.163 20.699 1.00 89.06 172 GLY A C 1
ATOM 1284 O O . GLY A 1 172 ? -17.239 -4.381 21.909 1.00 89.06 172 GLY A O 1
ATOM 1285 N N . GLU A 1 173 ? -17.868 -4.862 19.808 1.00 91.31 173 GLU A N 1
ATOM 1286 C CA . GLU A 1 173 ? -18.763 -5.976 20.163 1.00 91.31 173 GLU A CA 1
ATOM 1287 C C . GLU A 1 173 ? -18.010 -7.193 20.726 1.00 91.31 173 GLU A C 1
ATOM 1289 O O . GLU A 1 173 ? -18.587 -7.973 21.488 1.00 91.31 173 GLU A O 1
ATOM 1294 N N . LEU A 1 174 ? -16.720 -7.349 20.401 1.00 87.25 174 LEU A N 1
ATOM 1295 C CA . LEU A 1 174 ? -15.876 -8.431 20.921 1.00 87.25 174 LEU A CA 1
ATOM 1296 C C . LEU A 1 174 ? -15.496 -8.248 22.407 1.00 87.25 174 LEU A C 1
ATOM 1298 O O . LEU A 1 174 ? -15.014 -9.199 23.030 1.00 87.25 174 LEU A O 1
ATOM 1302 N N . GLY A 1 175 ? -15.774 -7.083 23.008 1.00 78.44 175 GLY A N 1
ATOM 1303 C CA . GLY A 1 175 ? -15.638 -6.835 24.448 1.00 78.44 175 GLY A CA 1
ATOM 1304 C C . GLY A 1 175 ? -14.187 -6.700 24.928 1.00 78.44 175 GLY A C 1
ATOM 1305 O O . GLY A 1 175 ? -13.384 -6.028 24.291 1.00 78.44 175 GLY A O 1
ATOM 1306 N N . ASP A 1 176 ? -13.845 -7.331 26.062 1.00 75.00 176 ASP A N 1
ATOM 1307 C CA . ASP A 1 176 ? -12.539 -7.228 26.757 1.00 75.00 176 ASP A CA 1
ATOM 1308 C C . ASP A 1 176 ? -11.355 -7.901 26.015 1.00 75.00 176 ASP A C 1
ATOM 1310 O O . ASP A 1 176 ? -10.346 -8.271 26.624 1.00 75.00 176 ASP A O 1
ATOM 1314 N N . GLN A 1 177 ? -11.456 -8.109 24.701 1.00 78.50 177 GLN A N 1
ATOM 1315 C CA . GLN A 1 177 ? -10.337 -8.606 23.904 1.00 78.50 177 GLN A CA 1
ATOM 1316 C C . GLN A 1 177 ? -9.278 -7.518 23.701 1.00 78.50 177 GLN A C 1
ATOM 1318 O O . GLN A 1 177 ? -9.537 -6.318 23.806 1.00 78.50 177 GLN A O 1
ATOM 1323 N N . ALA A 1 178 ? -8.046 -7.949 23.418 1.00 84.94 178 ALA A N 1
ATOM 1324 C CA . ALA A 1 178 ? -7.011 -7.023 22.987 1.00 84.94 178 ALA A CA 1
ATOM 1325 C C . ALA A 1 178 ? -7.491 -6.296 21.726 1.00 84.94 178 ALA A C 1
ATOM 1327 O O . ALA A 1 178 ? -7.981 -6.936 20.796 1.00 84.94 178 ALA A O 1
ATOM 1328 N N . LYS A 1 179 ? -7.341 -4.970 21.710 1.00 89.88 179 LYS A N 1
ATOM 1329 C CA . LYS A 1 179 ? -7.732 -4.143 20.570 1.00 89.88 179 LYS A CA 1
ATOM 1330 C C . LYS A 1 179 ? -7.059 -4.621 19.289 1.00 89.88 179 LYS A C 1
ATOM 1332 O O . LYS A 1 179 ? -5.879 -4.991 19.295 1.00 89.88 179 LYS A O 1
ATOM 1337 N N . LEU A 1 180 ? -7.780 -4.519 18.177 1.00 91.44 180 LEU A N 1
ATOM 1338 C CA . LEU A 1 180 ? -7.191 -4.681 16.857 1.00 91.44 180 LEU A CA 1
ATOM 1339 C C . LEU A 1 180 ? -6.082 -3.639 16.672 1.00 91.44 180 LEU A C 1
ATOM 1341 O O . LEU A 1 180 ? -6.321 -2.438 16.793 1.00 91.44 180 LEU A O 1
ATOM 1345 N N . ARG A 1 181 ? -4.868 -4.089 16.351 1.00 92.12 181 ARG A N 1
ATOM 1346 C CA . ARG A 1 181 ? -3.776 -3.196 15.956 1.00 92.12 181 ARG A CA 1
ATOM 1347 C C . ARG A 1 181 ? -3.755 -3.034 14.444 1.00 92.12 181 ARG A C 1
ATOM 1349 O O . ARG A 1 181 ? -3.690 -4.026 13.720 1.00 92.12 181 ARG A O 1
ATOM 1356 N N . VAL A 1 182 ? -3.730 -1.789 13.982 1.00 93.50 182 VAL A N 1
ATOM 1357 C CA . VAL A 1 182 ? -3.616 -1.448 12.561 1.00 93.50 182 VAL A CA 1
ATOM 1358 C C . VAL A 1 182 ? -2.425 -0.522 12.359 1.00 93.50 182 VAL A C 1
ATOM 1360 O O . VAL A 1 182 ? -2.351 0.551 12.948 1.00 93.50 182 VAL A O 1
ATOM 1363 N N . ASP A 1 183 ? -1.494 -0.929 11.500 1.00 93.44 183 ASP A N 1
ATOM 1364 C CA . ASP A 1 183 ? -0.335 -0.120 11.130 1.00 93.44 183 ASP A CA 1
ATOM 1365 C C . ASP A 1 183 ? -0.447 0.318 9.662 1.00 93.44 183 ASP A C 1
ATOM 1367 O O . ASP A 1 183 ? -0.484 -0.514 8.754 1.00 93.44 183 ASP A O 1
ATOM 1371 N N . GLY A 1 184 ? -0.503 1.628 9.425 1.00 93.12 184 GLY A N 1
ATOM 1372 C CA . GLY A 1 184 ? -0.514 2.238 8.096 1.00 93.12 184 GLY A CA 1
ATOM 1373 C C . GLY A 1 184 ? 0.886 2.641 7.633 1.00 93.12 184 GLY A C 1
ATOM 1374 O O . GLY A 1 184 ? 1.589 3.385 8.316 1.00 93.12 184 GLY A O 1
ATOM 1375 N N . PHE A 1 185 ? 1.287 2.202 6.443 1.00 93.69 185 PHE A N 1
ATOM 1376 C CA . PHE A 1 185 ? 2.575 2.552 5.843 1.00 93.69 185 PHE A CA 1
ATOM 1377 C C . PHE A 1 185 ? 2.332 3.366 4.574 1.00 93.69 185 PHE A C 1
ATOM 1379 O O . PHE A 1 185 ? 1.609 2.917 3.688 1.00 93.69 185 PHE A O 1
ATOM 1386 N N . PHE A 1 186 ? 2.937 4.549 4.491 1.00 91.56 186 PHE A N 1
ATOM 1387 C CA . PHE A 1 186 ? 2.726 5.496 3.397 1.00 91.56 186 PHE A CA 1
ATOM 1388 C C . PHE A 1 186 ? 4.044 5.895 2.743 1.00 91.56 186 PHE A C 1
ATOM 1390 O O . PHE A 1 186 ? 5.080 5.974 3.407 1.00 91.56 186 PHE A O 1
ATOM 1397 N N . ALA A 1 187 ? 4.007 6.172 1.444 1.00 86.75 187 ALA A N 1
ATOM 1398 C CA . ALA A 1 187 ? 5.148 6.692 0.703 1.00 86.75 187 ALA A CA 1
ATOM 1399 C C . ALA A 1 187 ? 5.126 8.229 0.698 1.00 86.75 187 ALA A C 1
ATOM 1401 O O . ALA A 1 187 ? 4.055 8.829 0.610 1.00 86.75 187 ALA A O 1
ATOM 1402 N N . GLY A 1 188 ? 6.295 8.875 0.762 1.00 83.94 188 GLY A N 1
ATOM 1403 C CA . GLY A 1 188 ? 6.393 10.341 0.711 1.00 83.94 188 GLY A CA 1
ATOM 1404 C C . GLY A 1 188 ? 5.906 10.934 -0.616 1.00 83.94 188 GLY A C 1
ATOM 1405 O O . GLY A 1 188 ? 5.357 12.036 -0.643 1.00 83.94 188 GLY A O 1
ATOM 1406 N N . SER A 1 189 ? 6.061 10.188 -1.713 1.00 79.38 189 SER A N 1
ATOM 1407 C CA . SER A 1 189 ? 5.653 10.587 -3.066 1.00 79.38 189 SER A CA 1
ATOM 1408 C C . SER A 1 189 ? 4.690 9.586 -3.723 1.00 79.38 189 SER A C 1
ATOM 1410 O O . SER A 1 189 ? 4.864 9.204 -4.882 1.00 79.38 189 SER A O 1
ATOM 1412 N N . ASP A 1 190 ? 3.653 9.151 -2.998 1.00 76.44 190 ASP A N 1
ATOM 1413 C CA . ASP A 1 190 ? 2.610 8.275 -3.554 1.00 76.44 190 ASP A CA 1
ATOM 1414 C C . ASP A 1 190 ? 1.702 9.031 -4.549 1.00 76.44 190 ASP A C 1
ATOM 1416 O O . ASP A 1 190 ? 0.950 9.937 -4.182 1.00 76.44 190 ASP A O 1
ATOM 1420 N N . VAL A 1 191 ? 1.754 8.645 -5.826 1.00 71.06 191 VAL A N 1
ATOM 1421 C CA . VAL A 1 191 ? 0.949 9.249 -6.906 1.00 71.06 191 VAL A CA 1
ATOM 1422 C C . VAL A 1 191 ? -0.460 8.659 -7.036 1.00 71.06 191 VAL A C 1
ATOM 1424 O O . VAL A 1 191 ? -1.288 9.225 -7.754 1.00 71.06 191 VAL A O 1
ATOM 1427 N N . MET A 1 192 ? -0.731 7.537 -6.369 1.00 72.81 192 MET A N 1
ATOM 1428 C CA . MET A 1 192 ? -1.985 6.787 -6.429 1.00 72.81 192 MET A CA 1
ATOM 1429 C C . MET A 1 192 ? -3.003 7.288 -5.415 1.00 72.81 192 MET A C 1
ATOM 1431 O O . MET A 1 192 ? -4.174 7.389 -5.757 1.00 72.81 192 MET A O 1
ATOM 1435 N N . ILE A 1 193 ? -2.580 7.629 -4.197 1.00 78.50 193 ILE A N 1
ATOM 1436 C CA . ILE A 1 193 ? -3.483 8.181 -3.174 1.00 78.50 193 ILE A CA 1
ATOM 1437 C C . ILE A 1 193 ? -3.137 9.608 -2.762 1.00 78.50 193 ILE A C 1
ATOM 1439 O O . ILE A 1 193 ? -4.020 10.315 -2.281 1.00 78.50 193 ILE A O 1
ATOM 1443 N N . GLY A 1 194 ? -1.902 10.058 -2.992 1.00 82.62 194 GLY A N 1
ATOM 1444 C CA . GLY A 1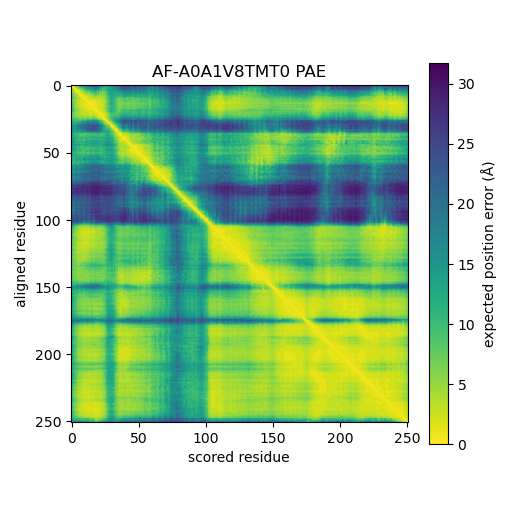 194 ? -1.454 11.388 -2.596 1.00 82.62 194 GLY A CA 1
ATOM 1445 C C . GLY A 1 194 ? -1.476 11.626 -1.082 1.00 82.62 194 GLY A C 1
ATOM 1446 O O . GLY A 1 194 ? -1.948 10.816 -0.282 1.00 82.62 194 GLY A O 1
ATOM 1447 N N . LYS A 1 195 ? -0.981 12.800 -0.678 1.00 87.38 195 LYS A N 1
ATOM 1448 C CA . LYS A 1 195 ? -0.959 13.208 0.733 1.00 87.38 195 LYS A CA 1
ATOM 1449 C C . LYS A 1 195 ? -2.365 13.369 1.319 1.00 87.38 195 LYS A C 1
ATOM 1451 O O . LYS A 1 195 ? -2.609 12.956 2.445 1.00 87.38 195 LYS A O 1
ATOM 1456 N N . GLN A 1 196 ? -3.291 13.936 0.549 1.00 88.44 196 GLN A N 1
ATOM 1457 C CA . GLN A 1 196 ? -4.670 14.122 1.000 1.00 88.44 196 GLN A CA 1
ATOM 1458 C C . GLN A 1 196 ? -5.357 12.768 1.240 1.00 88.44 196 GLN A C 1
ATOM 1460 O O . GLN A 1 196 ? -6.044 12.605 2.246 1.00 88.44 196 GLN A O 1
ATOM 1465 N N . GLY A 1 197 ? -5.108 11.767 0.387 1.00 89.69 197 GLY A N 1
ATOM 1466 C CA . GLY A 1 197 ? -5.625 10.423 0.616 1.00 89.69 197 GLY A CA 1
ATOM 1467 C C . GLY A 1 197 ? -5.057 9.761 1.866 1.00 89.69 197 GLY A C 1
ATOM 1468 O O . GLY A 1 197 ? -5.816 9.152 2.621 1.00 89.69 197 GLY A O 1
ATOM 1469 N N . GLN A 1 198 ? -3.760 9.938 2.142 1.00 92.19 198 GLN A N 1
ATOM 1470 C CA . GLN A 1 198 ? -3.176 9.528 3.421 1.00 92.19 198 GLN A CA 1
ATOM 1471 C C . GLN A 1 198 ? -3.889 10.208 4.603 1.00 92.19 198 GLN A C 1
ATOM 1473 O O . GLN A 1 198 ? -4.314 9.524 5.531 1.00 92.19 198 GLN A O 1
ATOM 1478 N N . GLU A 1 199 ? -4.057 11.532 4.576 1.00 94.25 199 GLU A N 1
ATOM 1479 C CA . GLU A 1 199 ? -4.715 12.285 5.656 1.00 94.25 199 GLU A CA 1
ATOM 1480 C C . GLU A 1 199 ? -6.161 11.817 5.885 1.00 94.25 199 GLU A C 1
ATOM 1482 O O . GLU A 1 199 ? -6.591 11.649 7.029 1.00 94.25 199 GLU A O 1
ATOM 1487 N N . PHE A 1 200 ? -6.905 11.552 4.808 1.00 93.62 200 PHE A N 1
ATOM 1488 C CA . PHE A 1 200 ? -8.254 10.997 4.881 1.00 93.62 200 PHE A CA 1
ATOM 1489 C C . PHE A 1 200 ? -8.266 9.598 5.510 1.00 93.62 200 PHE A C 1
ATOM 1491 O O . PHE A 1 200 ? -9.054 9.341 6.424 1.00 93.62 200 PHE A O 1
ATOM 1498 N N . PHE A 1 201 ? -7.380 8.706 5.059 1.00 93.44 201 PHE A N 1
ATOM 1499 C CA . PHE A 1 201 ? -7.253 7.357 5.607 1.00 93.44 201 PHE A CA 1
ATOM 1500 C C . PHE A 1 201 ? -6.964 7.413 7.109 1.00 93.44 201 PHE A C 1
ATOM 1502 O O . PHE A 1 201 ? -7.651 6.775 7.907 1.00 93.44 201 PHE A O 1
ATOM 1509 N N . GLU A 1 202 ? -5.978 8.218 7.505 1.00 95.62 202 GLU A N 1
ATOM 1510 C CA . GLU A 1 202 ? -5.592 8.387 8.902 1.00 95.62 202 GLU A CA 1
ATOM 1511 C C . GLU A 1 202 ? -6.731 8.962 9.746 1.00 95.62 202 GLU A C 1
ATOM 1513 O O . GLU A 1 202 ? -6.954 8.506 10.866 1.00 95.62 202 GLU A O 1
ATOM 1518 N N . LYS A 1 20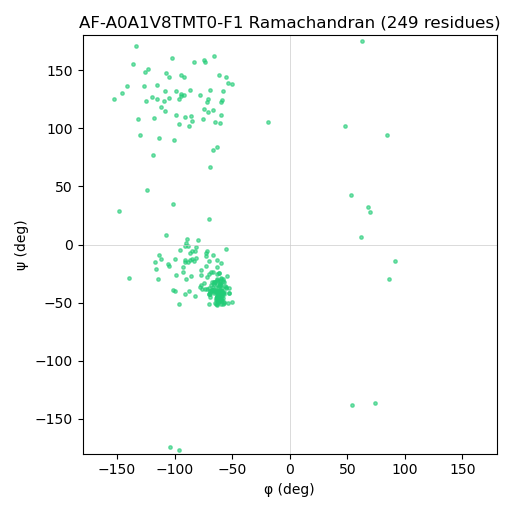3 ? -7.486 9.928 9.212 1.00 96.12 203 LYS A N 1
ATOM 1519 C CA . LYS A 1 203 ? -8.652 10.501 9.890 1.00 96.12 203 LYS A CA 1
ATOM 1520 C C . LYS A 1 203 ? -9.731 9.453 10.169 1.00 96.12 203 LYS A C 1
ATOM 1522 O O . LYS A 1 203 ? -10.311 9.481 11.250 1.00 96.12 203 LYS A O 1
ATOM 1527 N N . CYS A 1 204 ? -9.997 8.542 9.231 1.00 94.94 204 CYS A N 1
ATOM 1528 C CA . CYS A 1 204 ? -10.997 7.487 9.421 1.00 94.94 204 CYS A CA 1
ATOM 1529 C C . CYS A 1 204 ? -10.620 6.576 10.598 1.00 94.94 204 CYS A C 1
ATOM 1531 O O . CYS A 1 204 ? -11.421 6.369 11.509 1.00 94.94 204 CYS A O 1
ATOM 1533 N N . TRP A 1 205 ? -9.372 6.101 10.620 1.00 95.88 205 TRP A N 1
ATOM 1534 C CA . TRP A 1 205 ? -8.877 5.205 11.670 1.00 95.88 205 TRP A CA 1
ATOM 1535 C C . TRP A 1 205 ? -8.669 5.886 13.027 1.00 95.88 205 TRP A C 1
ATOM 1537 O O . TRP A 1 205 ? -8.782 5.233 14.059 1.00 95.88 205 TRP A O 1
ATOM 1547 N N . ARG A 1 206 ? -8.382 7.193 13.045 1.00 96.75 206 ARG A N 1
ATOM 1548 C CA . ARG A 1 206 ? -8.222 7.988 14.277 1.00 96.75 206 ARG A CA 1
ATOM 1549 C C . ARG A 1 206 ? -9.521 8.613 14.784 1.00 96.75 206 ARG A C 1
ATOM 1551 O O . ARG A 1 206 ? -9.472 9.395 15.730 1.00 96.75 206 ARG A O 1
ATOM 1558 N N . SER A 1 207 ? -10.661 8.331 14.156 1.00 96.00 207 SER A N 1
ATOM 1559 C CA . SER A 1 207 ? -11.950 8.826 14.641 1.00 96.00 207 SER A CA 1
ATOM 1560 C C . SER A 1 207 ? -12.241 8.294 16.050 1.00 96.00 207 SER A C 1
ATOM 1562 O O . SER A 1 207 ? -11.871 7.168 16.382 1.00 96.00 207 SER A O 1
ATOM 1564 N N . ASP A 1 208 ? -12.912 9.093 16.884 1.00 93.62 208 ASP A N 1
ATOM 1565 C CA . ASP A 1 208 ? -13.192 8.731 18.284 1.00 93.62 208 ASP A CA 1
ATOM 1566 C C . ASP A 1 208 ? -13.979 7.420 18.417 1.00 93.62 208 ASP A C 1
ATOM 1568 O O . ASP A 1 208 ? -13.828 6.698 19.401 1.00 93.62 208 ASP A O 1
ATOM 1572 N N . GLU A 1 209 ? -14.829 7.118 17.436 1.00 90.94 209 GLU A N 1
ATOM 1573 C CA . GLU A 1 209 ? -15.630 5.893 17.366 1.00 90.94 209 GLU A CA 1
ATOM 1574 C C . GLU A 1 209 ? -14.744 4.654 17.165 1.00 90.94 209 GLU A C 1
ATOM 1576 O O . GLU A 1 209 ? -14.987 3.614 17.771 1.00 90.94 209 GLU A O 1
ATOM 1581 N N . VAL A 1 210 ? -13.670 4.780 16.381 1.00 94.44 210 VAL A N 1
ATOM 1582 C CA . VAL A 1 210 ? -12.773 3.674 16.016 1.00 94.44 210 VAL A CA 1
ATOM 1583 C C . VAL A 1 210 ? -11.617 3.540 17.009 1.00 94.44 210 VAL A C 1
ATOM 1585 O O . VAL A 1 210 ? -11.319 2.438 17.466 1.00 94.44 210 VAL A O 1
ATOM 1588 N N . ALA A 1 211 ? -11.008 4.653 17.430 1.00 94.06 211 ALA A N 1
ATOM 1589 C CA . ALA A 1 211 ? -9.837 4.678 18.316 1.00 94.06 211 ALA A CA 1
ATOM 1590 C C . ALA A 1 211 ? -10.099 4.080 19.718 1.00 94.06 211 ALA A C 1
ATOM 1592 O O . ALA A 1 211 ? -9.177 3.687 20.445 1.00 94.06 211 ALA A O 1
ATOM 1593 N N . ARG A 1 212 ? -11.374 3.979 20.118 1.00 91.69 212 ARG A N 1
ATOM 1594 C CA . ARG A 1 212 ? -11.784 3.277 21.346 1.00 91.69 212 ARG A CA 1
ATOM 1595 C C . ARG A 1 212 ? -11.528 1.777 21.280 1.00 91.69 212 ARG A C 1
ATOM 1597 O O . ARG A 1 212 ? -11.215 1.194 22.314 1.00 91.69 212 ARG A O 1
ATOM 1604 N N . HIS A 1 213 ? -11.621 1.184 20.095 1.00 93.94 213 HIS A N 1
ATOM 1605 C CA . HIS A 1 213 ? -11.599 -0.267 19.889 1.00 93.94 213 HIS A CA 1
ATOM 1606 C C . HIS A 1 213 ? -10.399 -0.740 19.059 1.00 93.94 213 HIS A C 1
ATOM 1608 O O . HIS A 1 213 ? -10.061 -1.919 19.079 1.00 93.94 213 HIS A O 1
ATOM 1614 N N . VAL A 1 214 ? -9.716 0.184 18.382 1.00 94.38 214 VAL A N 1
ATOM 1615 C CA . VAL A 1 214 ? -8.582 -0.093 17.498 1.00 94.38 214 VAL A CA 1
ATOM 1616 C C . VAL A 1 214 ? -7.389 0.768 17.905 1.00 94.38 214 VAL A C 1
ATOM 1618 O O . VAL A 1 214 ? -7.532 1.968 18.138 1.00 94.38 214 VAL A O 1
ATOM 1621 N N . ASP A 1 215 ? -6.201 0.170 17.948 1.00 94.56 215 ASP A N 1
ATOM 1622 C CA . ASP A 1 215 ? -4.940 0.894 18.098 1.00 94.56 215 ASP A CA 1
ATOM 1623 C C . ASP A 1 215 ? -4.322 1.119 16.712 1.00 94.56 215 ASP A C 1
ATOM 1625 O O . ASP A 1 215 ? -3.780 0.199 16.093 1.00 94.56 215 ASP A O 1
ATOM 1629 N N . PHE A 1 216 ? -4.432 2.353 16.212 1.00 96.25 216 PHE A N 1
ATOM 1630 C CA . PHE A 1 216 ? -3.927 2.739 14.896 1.00 96.25 216 PHE A CA 1
ATOM 1631 C C . PHE A 1 216 ? -2.643 3.570 14.979 1.00 96.25 216 PHE A C 1
ATOM 1633 O O . PHE A 1 216 ? -2.613 4.641 15.590 1.00 96.25 216 PHE A O 1
ATOM 1640 N N . GLU A 1 217 ? -1.608 3.125 14.271 1.00 95.88 217 GLU A N 1
ATOM 1641 C CA . GLU A 1 217 ? -0.372 3.876 14.048 1.00 95.88 217 GLU A CA 1
ATOM 1642 C C . GLU A 1 217 ? -0.116 4.036 12.549 1.00 95.88 217 GLU A C 1
ATOM 1644 O O . GLU A 1 217 ? -0.489 3.183 11.746 1.00 95.88 217 GLU A O 1
ATOM 1649 N N . SER A 1 218 ? 0.553 5.119 12.150 1.00 95.38 218 SER A N 1
ATOM 1650 C CA . SER A 1 218 ? 1.016 5.275 10.772 1.00 95.38 218 SER A CA 1
ATOM 1651 C C . SER A 1 218 ? 2.437 5.811 10.685 1.00 95.38 218 SER A C 1
ATOM 1653 O O . SER A 1 218 ? 2.933 6.471 11.601 1.00 95.38 218 SER A O 1
ATOM 1655 N N . ARG A 1 219 ? 3.105 5.519 9.566 1.00 95.31 219 ARG A N 1
ATOM 1656 C CA . ARG A 1 219 ? 4.435 6.039 9.244 1.00 95.31 219 ARG A CA 1
ATOM 1657 C C . ARG A 1 219 ? 4.549 6.375 7.761 1.00 95.31 219 ARG A C 1
ATOM 1659 O O . ARG A 1 219 ? 4.185 5.564 6.911 1.00 95.31 219 ARG A O 1
ATOM 1666 N N . THR A 1 220 ? 5.151 7.526 7.474 1.00 94.44 220 THR A N 1
ATOM 1667 C CA . THR A 1 220 ? 5.534 7.933 6.118 1.00 94.44 220 THR A CA 1
ATOM 1668 C C . THR A 1 220 ? 7.012 7.648 5.861 1.00 94.44 220 THR A C 1
ATOM 1670 O O . THR A 1 220 ? 7.880 7.993 6.664 1.00 94.44 220 THR A O 1
ATOM 1673 N N . TYR A 1 221 ? 7.303 7.029 4.721 1.00 91.75 221 TYR A N 1
ATOM 1674 C CA . TYR A 1 221 ? 8.646 6.765 4.217 1.00 91.75 221 TYR A CA 1
ATOM 1675 C C . TYR A 1 221 ? 8.974 7.817 3.158 1.00 91.75 221 TYR A C 1
ATOM 1677 O O . TYR A 1 221 ? 8.707 7.636 1.974 1.00 91.75 221 TYR A O 1
ATOM 1685 N N . GLU A 1 222 ? 9.563 8.931 3.599 1.00 89.00 222 GLU A N 1
ATOM 1686 C CA . GLU A 1 222 ? 9.778 10.149 2.792 1.00 89.00 222 GLU A CA 1
ATOM 1687 C C . GLU A 1 222 ? 10.534 9.922 1.471 1.00 89.00 222 GLU A C 1
ATOM 1689 O O . GLU A 1 222 ? 10.378 10.677 0.517 1.00 89.00 222 GLU A O 1
ATOM 1694 N N . LYS A 1 223 ? 11.379 8.886 1.407 1.00 85.00 223 LYS A N 1
ATOM 1695 C CA . LYS A 1 223 ? 12.195 8.553 0.224 1.00 85.00 223 LYS A CA 1
ATOM 1696 C C . LYS A 1 223 ? 11.551 7.505 -0.691 1.00 85.00 223 LYS A C 1
ATOM 1698 O O . LYS A 1 223 ? 12.138 7.152 -1.721 1.00 85.00 223 LYS A O 1
ATOM 1703 N N . ALA A 1 224 ? 10.411 6.956 -0.287 1.00 81.50 224 ALA A N 1
ATOM 1704 C CA . ALA A 1 224 ? 9.665 5.977 -1.053 1.00 81.50 224 ALA A CA 1
ATOM 1705 C C . ALA A 1 224 ? 8.582 6.661 -1.896 1.00 81.50 224 ALA A C 1
ATOM 1707 O O . ALA A 1 224 ? 7.962 7.639 -1.476 1.00 81.50 224 ALA A O 1
ATOM 1708 N N . ASP A 1 225 ? 8.351 6.083 -3.066 1.00 80.25 225 ASP A N 1
ATOM 1709 C CA . ASP A 1 225 ? 7.175 6.281 -3.912 1.00 80.25 225 ASP A CA 1
ATOM 1710 C C . ASP A 1 225 ? 6.238 5.063 -3.788 1.00 80.25 225 ASP A C 1
ATOM 1712 O O . ASP A 1 225 ? 6.479 4.172 -2.968 1.00 80.25 225 ASP A O 1
ATOM 1716 N N . HIS A 1 226 ? 5.175 5.031 -4.597 1.00 80.38 226 HIS A N 1
ATOM 1717 C CA . HIS A 1 226 ? 4.158 3.976 -4.572 1.00 80.38 226 HIS A CA 1
ATOM 1718 C C . HIS A 1 226 ? 4.752 2.556 -4.628 1.00 80.38 226 HIS A C 1
ATOM 1720 O O . HIS A 1 226 ? 4.437 1.716 -3.785 1.00 80.38 226 HIS A O 1
ATOM 1726 N N . ASP A 1 227 ? 5.658 2.302 -5.575 1.00 74.50 227 ASP A N 1
ATOM 1727 C CA . ASP A 1 227 ? 6.216 0.966 -5.795 1.00 74.50 227 ASP A CA 1
ATOM 1728 C C . ASP A 1 227 ? 7.362 0.672 -4.818 1.00 74.50 227 ASP A C 1
ATOM 1730 O O . ASP A 1 227 ? 7.439 -0.397 -4.202 1.00 74.50 227 ASP A O 1
ATOM 1734 N N . SER A 1 228 ? 8.268 1.634 -4.623 1.00 80.44 228 SER A N 1
ATOM 1735 C CA . SER A 1 228 ? 9.442 1.444 -3.767 1.00 80.44 228 SER A CA 1
ATOM 1736 C C . SER A 1 228 ? 9.109 1.359 -2.279 1.00 80.44 228 SER A C 1
ATOM 1738 O O . SER A 1 228 ? 9.936 0.854 -1.519 1.00 80.44 228 SER A O 1
ATOM 1740 N N . LEU A 1 229 ? 7.898 1.748 -1.861 1.00 83.81 229 LEU A N 1
ATOM 1741 C CA . LEU A 1 229 ? 7.400 1.489 -0.510 1.00 83.81 229 LEU A CA 1
ATOM 1742 C C . LEU A 1 229 ? 7.419 -0.009 -0.171 1.00 83.81 229 LEU A C 1
ATOM 1744 O O . LEU A 1 229 ? 7.726 -0.373 0.964 1.00 83.81 229 LEU A O 1
ATOM 1748 N N . ILE A 1 230 ? 7.138 -0.876 -1.147 1.00 81.81 230 ILE A N 1
ATOM 1749 C CA . ILE A 1 230 ? 7.138 -2.334 -0.968 1.00 81.81 230 ILE A CA 1
ATOM 1750 C C . ILE A 1 230 ? 8.418 -2.966 -1.526 1.00 81.81 230 ILE A C 1
ATOM 1752 O O . ILE A 1 230 ? 8.978 -3.876 -0.914 1.00 81.81 230 ILE A O 1
ATOM 1756 N N . LEU A 1 231 ? 8.908 -2.478 -2.669 1.00 79.44 231 LEU A N 1
ATOM 1757 C CA . LEU A 1 231 ? 9.972 -3.137 -3.434 1.00 79.44 231 LEU A CA 1
ATOM 1758 C C . LEU A 1 231 ? 11.400 -2.749 -3.025 1.00 79.44 231 LEU A C 1
ATOM 1760 O O . LEU A 1 231 ? 12.360 -3.408 -3.442 1.00 79.44 231 LEU A O 1
ATOM 1764 N N . ASP A 1 232 ? 11.585 -1.672 -2.260 1.00 83.94 232 ASP A N 1
ATOM 1765 C CA . ASP A 1 232 ? 12.902 -1.245 -1.785 1.00 83.94 232 ASP A CA 1
ATOM 1766 C C . ASP A 1 232 ? 13.050 -1.496 -0.281 1.00 83.94 232 ASP A C 1
ATOM 1768 O O . ASP A 1 232 ? 12.390 -0.884 0.553 1.00 83.94 232 ASP A O 1
ATOM 1772 N N . TYR A 1 233 ? 13.965 -2.388 0.084 1.00 88.19 233 TYR A N 1
ATOM 1773 C CA . TYR A 1 233 ? 14.167 -2.849 1.457 1.00 88.19 233 TYR A CA 1
ATOM 1774 C C . TYR A 1 233 ? 15.030 -1.916 2.306 1.00 88.19 233 TYR A C 1
ATOM 1776 O O . TYR A 1 233 ? 15.191 -2.184 3.498 1.00 88.19 233 TYR A O 1
ATOM 1784 N N . LYS A 1 234 ? 15.599 -0.855 1.717 1.00 87.75 234 LYS A N 1
ATOM 1785 C CA . LYS A 1 234 ? 16.390 0.164 2.424 1.00 87.75 234 LYS A CA 1
ATOM 1786 C C . LYS A 1 234 ? 15.579 1.415 2.722 1.00 87.75 234 LYS A C 1
ATOM 1788 O O . LYS A 1 234 ? 15.743 1.996 3.792 1.00 87.75 234 LYS A O 1
ATOM 1793 N N . LYS A 1 235 ? 14.743 1.845 1.775 1.00 87.19 235 LYS A N 1
ATOM 1794 C CA . LYS A 1 235 ? 13.955 3.083 1.901 1.00 87.19 235 LYS A CA 1
ATOM 1795 C C . LYS A 1 235 ? 12.446 2.864 2.034 1.00 87.19 235 LYS A C 1
ATOM 1797 O O . LYS A 1 235 ? 11.755 3.824 2.356 1.00 87.19 235 LYS A O 1
ATOM 1802 N N . GLY A 1 236 ? 11.950 1.654 1.773 1.00 88.69 236 GLY A N 1
ATOM 1803 C CA . GLY A 1 236 ? 10.546 1.267 1.908 1.00 88.69 236 GLY A CA 1
ATOM 1804 C C . GLY A 1 236 ? 10.224 0.590 3.243 1.00 88.69 236 GLY A C 1
ATOM 1805 O O . GLY A 1 236 ? 11.069 0.461 4.130 1.00 88.69 236 GLY A O 1
ATOM 1806 N N . ALA A 1 237 ? 8.975 0.154 3.381 1.00 92.19 237 ALA A N 1
ATOM 1807 C CA . ALA A 1 237 ? 8.379 -0.305 4.631 1.00 92.19 237 ALA A CA 1
ATOM 1808 C C . ALA A 1 237 ? 8.492 -1.816 4.876 1.00 92.19 237 ALA A C 1
ATOM 1810 O O . ALA A 1 237 ? 8.435 -2.255 6.024 1.00 92.19 237 ALA A O 1
ATOM 1811 N N . LEU A 1 238 ? 8.652 -2.632 3.827 1.00 90.62 238 LEU A N 1
ATOM 1812 C CA . LEU A 1 238 ? 8.451 -4.084 3.934 1.00 90.62 238 LEU A CA 1
ATOM 1813 C C . LEU A 1 238 ? 9.387 -4.769 4.948 1.00 90.62 238 LEU A C 1
ATOM 1815 O O . LEU A 1 238 ? 8.979 -5.693 5.649 1.00 90.62 238 LEU A O 1
ATOM 1819 N N . ARG A 1 239 ? 10.626 -4.282 5.082 1.00 91.62 239 ARG A N 1
ATOM 1820 C CA . ARG A 1 239 ? 11.581 -4.774 6.090 1.00 91.62 239 ARG A CA 1
ATOM 1821 C C . ARG A 1 239 ? 11.064 -4.562 7.512 1.00 91.62 239 ARG A C 1
ATOM 1823 O O . ARG A 1 239 ? 11.147 -5.473 8.333 1.00 91.62 239 ARG A O 1
ATOM 1830 N N . ASP A 1 240 ? 10.525 -3.382 7.798 1.00 92.94 240 ASP A N 1
ATOM 1831 C CA . ASP A 1 240 ? 9.971 -3.058 9.113 1.00 92.94 240 ASP A CA 1
ATOM 1832 C C . ASP A 1 240 ? 8.714 -3.892 9.394 1.00 92.94 240 ASP A C 1
ATOM 1834 O O . ASP A 1 240 ? 8.560 -4.408 10.502 1.00 92.94 240 ASP A O 1
ATOM 1838 N N . VAL A 1 241 ? 7.871 -4.109 8.376 1.00 92.19 241 VAL A N 1
ATOM 1839 C CA . VAL A 1 241 ? 6.706 -5.006 8.462 1.00 92.19 241 VAL A CA 1
ATOM 1840 C C . VAL A 1 241 ? 7.142 -6.420 8.849 1.00 92.19 241 VAL A C 1
ATOM 1842 O O . VAL A 1 241 ? 6.621 -6.984 9.810 1.00 92.19 241 VAL A O 1
ATOM 1845 N N . PHE A 1 242 ? 8.124 -7.000 8.154 1.00 92.69 242 PHE A N 1
ATOM 1846 C CA . PHE A 1 242 ? 8.580 -8.360 8.452 1.00 92.69 242 PHE A CA 1
ATOM 1847 C C . PHE A 1 242 ? 9.246 -8.477 9.820 1.00 92.69 242 PHE A C 1
ATOM 1849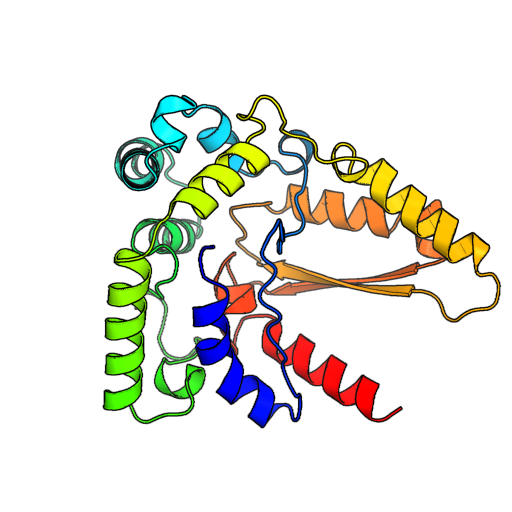 O O . PHE A 1 242 ? 9.002 -9.455 10.523 1.00 92.69 242 PHE A O 1
ATOM 1856 N N . ARG A 1 243 ? 10.033 -7.483 10.243 1.00 93.00 243 ARG A N 1
ATOM 1857 C CA . ARG A 1 243 ? 10.600 -7.467 11.601 1.00 93.00 243 ARG A CA 1
ATOM 1858 C C . ARG A 1 243 ? 9.508 -7.470 12.664 1.00 93.00 243 ARG A C 1
ATOM 1860 O O . ARG A 1 243 ? 9.579 -8.267 13.593 1.00 93.00 243 ARG A O 1
ATOM 1867 N N . LYS A 1 244 ? 8.466 -6.661 12.477 1.00 90.94 244 LYS A N 1
ATOM 1868 C CA . LYS A 1 244 ? 7.324 -6.614 13.391 1.00 90.94 244 LYS A CA 1
ATOM 1869 C C . LYS A 1 244 ? 6.576 -7.946 13.448 1.00 90.94 244 LYS A C 1
ATOM 1871 O O . LYS A 1 244 ? 6.285 -8.440 14.531 1.00 90.94 244 LYS A O 1
ATOM 1876 N N . VAL A 1 245 ? 6.329 -8.575 12.297 1.00 90.56 245 VAL A N 1
ATOM 1877 C CA . VAL A 1 245 ? 5.726 -9.920 12.234 1.00 90.56 245 VAL A CA 1
ATOM 1878 C C . VAL A 1 245 ? 6.594 -10.954 12.960 1.00 90.56 245 VAL A C 1
ATOM 1880 O O . VAL A 1 245 ? 6.074 -11.776 13.712 1.00 90.56 245 VAL A O 1
ATOM 1883 N N . ALA A 1 246 ? 7.916 -10.903 12.785 1.00 90.88 246 ALA A N 1
ATOM 1884 C CA . ALA A 1 246 ? 8.840 -11.803 13.471 1.00 90.88 246 ALA A CA 1
ATOM 1885 C C . ALA A 1 246 ? 8.867 -11.589 14.995 1.00 90.88 246 ALA A C 1
ATOM 1887 O O . ALA A 1 246 ? 9.091 -12.541 15.740 1.00 90.88 246 ALA A O 1
ATOM 1888 N N . GLU A 1 247 ? 8.657 -10.361 15.470 1.00 90.88 247 GLU A N 1
ATOM 1889 C CA . GLU A 1 247 ? 8.529 -10.045 16.898 1.00 90.88 247 GLU A CA 1
ATOM 1890 C C . GLU A 1 247 ? 7.223 -10.586 17.486 1.00 90.88 247 GLU A C 1
ATOM 1892 O O . GLU A 1 247 ? 7.258 -11.205 18.547 1.00 90.88 247 GLU A O 1
ATOM 1897 N N . LEU A 1 248 ? 6.103 -10.447 16.767 1.00 85.75 248 LEU A N 1
ATOM 1898 C CA . LEU A 1 248 ? 4.806 -11.011 17.166 1.00 85.75 248 LEU A CA 1
ATOM 1899 C C . LEU A 1 248 ? 4.820 -12.545 17.229 1.00 85.75 248 LEU A C 1
ATOM 1901 O O . LEU A 1 248 ? 4.102 -13.138 18.022 1.00 85.75 248 LEU A O 1
ATOM 1905 N N . GLY A 1 249 ? 5.648 -13.209 16.419 1.00 77.44 249 GLY A N 1
ATOM 1906 C CA . GLY A 1 249 ? 5.807 -14.665 16.476 1.00 77.44 249 GLY A CA 1
ATOM 1907 C C . GLY A 1 249 ? 6.585 -15.179 17.696 1.00 77.44 249 GLY A C 1
ATOM 1908 O O . GLY A 1 249 ? 6.699 -16.392 17.866 1.00 77.44 249 GLY A O 1
ATOM 1909 N N . LYS A 1 250 ? 7.166 -14.287 18.512 1.00 79.00 250 LYS A N 1
ATOM 1910 C CA . LYS A 1 250 ? 7.934 -14.638 19.723 1.00 79.00 250 LYS A CA 1
ATOM 1911 C C . LYS A 1 250 ? 7.136 -14.479 21.019 1.00 79.00 250 LYS A C 1
ATOM 1913 O O . LYS A 1 250 ? 7.624 -14.917 22.059 1.00 79.00 250 LYS A O 1
ATOM 1918 N N . THR A 1 251 ? 5.980 -13.822 20.958 1.00 58.34 251 THR A N 1
ATOM 1919 C CA . THR A 1 251 ? 5.020 -13.663 22.062 1.00 58.34 251 THR A CA 1
ATOM 1920 C C . THR A 1 251 ? 3.994 -14.779 22.048 1.00 58.34 251 THR A C 1
ATOM 1922 O O . THR A 1 251 ? 3.698 -15.299 23.144 1.00 58.34 251 THR A O 1
#

Nearest PDB structures (foldseek):
  5bq3-assembly4_D  TM=4.692E-01  e=4.918E+00  Schaalia dentiphila ATCC 17982
  1z7g-assembly1_B-2  TM=3.311E-01  e=7.462E+00  Homo sapiens
  8va1-assembly1_A  TM=3.125E-01  e=8.725E+00  Staphylococcus aureus

Foldseek 3Di:
DADLVLVCLQCVLLCVVLVHDDDRDDDPDDDDPDQQQPCVQQVFPVLVVLLPDALVQLQPVVSVLVCCVPPVLVVPPDPDDQNVQSVQCSVAVQDDDPDDDPPQWQDLCNRNVHDPVVSVVSVVVSRVVSVVDDCSVVSVVSCLSSVNDPPNDPDCCVPVLSVLLVVQVVLVVVPPDDAAEEEAEEELNENNRPPSSVVVNVCSCPPPSRVVRYHYDYDYQNPDYPNCLCNTCRRHCPSVVSNVVSVVVVD

pLDDT: mean 73.66, std 18.76, range [31.12, 96.75]

Solvent-accessible surface area (backbone atoms only — not comparable to full-atom values): 14519 Å² total; per-residue (Å²): 103,67,64,69,84,59,50,54,58,48,46,47,38,54,27,61,74,42,70,38,86,86,79,88,79,88,67,98,66,89,80,82,91,61,90,79,53,59,71,92,56,5,72,18,62,51,52,56,54,58,54,72,53,58,61,83,43,45,76,34,59,71,54,45,45,48,46,46,65,68,61,45,58,80,74,56,82,66,87,77,86,60,68,66,58,58,50,30,57,64,76,26,90,87,44,87,66,96,77,69,72,80,87,62,58,54,48,61,30,67,38,52,64,43,56,66,69,57,30,49,51,50,54,55,50,49,54,52,54,60,70,72,47,68,56,60,42,49,30,52,49,52,26,45,77,54,60,60,41,97,80,51,75,54,66,62,58,69,44,51,57,62,36,44,44,54,49,17,51,53,49,48,73,65,53,96,54,84,57,54,76,44,78,47,82,43,36,56,55,25,53,72,36,27,71,49,14,51,53,49,54,52,50,43,52,63,29,77,75,17,45,77,25,29,50,70,48,76,48,72,28,70,81,9,27,67,63,37,25,62,75,18,66,65,44,23,49,47,52,60,52,40,43,51,55,36,54,61,75,74,112